Protein AF-A0A2C9M9U1-F1 (afdb_monomer)

Radius of gyration: 34.99 Å; Cα contacts (8 Å, |Δi|>4): 373; chains: 1; bounding box: 84×41×103 Å

Structure (mmCIF, N/CA/C/O backbone):
data_AF-A0A2C9M9U1-F1
#
_entry.id   AF-A0A2C9M9U1-F1
#
loop_
_atom_site.group_PDB
_atom_site.id
_atom_site.type_symbol
_atom_site.label_atom_id
_atom_site.label_alt_id
_atom_site.label_comp_id
_atom_site.label_asym_id
_atom_site.label_entity_id
_atom_site.label_seq_id
_atom_site.pdbx_PDB_ins_code
_atom_site.Cartn_x
_atom_site.Cartn_y
_atom_site.Cartn_z
_atom_site.occupancy
_atom_site.B_iso_or_equiv
_atom_site.auth_seq_id
_atom_site.auth_comp_id
_atom_site.auth_asym_id
_atom_site.auth_atom_id
_atom_site.pdbx_PDB_model_num
ATOM 1 N N . MET A 1 1 ? 59.650 -4.354 -47.288 1.00 40.78 1 MET A N 1
ATOM 2 C CA . MET A 1 1 ? 58.333 -3.686 -47.266 1.00 40.78 1 MET A CA 1
ATOM 3 C C . MET A 1 1 ? 57.857 -3.721 -45.822 1.00 40.78 1 MET A C 1
ATOM 5 O O . MET A 1 1 ? 57.353 -4.745 -45.387 1.00 40.78 1 MET A O 1
ATOM 9 N N . SER A 1 2 ? 58.171 -2.685 -45.039 1.00 45.72 2 SER A N 1
ATOM 10 C CA . SER A 1 2 ? 57.763 -2.624 -43.629 1.00 45.72 2 SER A CA 1
ATOM 11 C C . SER A 1 2 ? 56.341 -2.095 -43.555 1.00 45.72 2 SER A C 1
ATOM 13 O O . SER A 1 2 ? 56.087 -0.964 -43.961 1.00 45.72 2 SER A O 1
ATOM 15 N N . ILE A 1 3 ? 55.419 -2.920 -43.066 1.00 45.78 3 ILE A N 1
ATOM 16 C CA . ILE A 1 3 ? 54.071 -2.482 -42.712 1.00 45.78 3 ILE A CA 1
ATOM 17 C C . ILE A 1 3 ? 54.183 -1.864 -41.320 1.00 45.78 3 ILE A C 1
ATOM 19 O O . ILE A 1 3 ? 54.267 -2.572 -40.318 1.00 45.78 3 ILE A O 1
ATOM 23 N N . THR A 1 4 ? 54.264 -0.538 -41.257 1.00 51.94 4 THR A N 1
ATOM 24 C CA . THR A 1 4 ? 54.256 0.191 -39.988 1.00 51.94 4 THR A CA 1
ATOM 25 C C . THR A 1 4 ? 52.824 0.220 -39.461 1.00 51.94 4 THR A C 1
ATOM 27 O O . THR A 1 4 ? 51.937 0.779 -40.104 1.00 51.94 4 THR A O 1
ATOM 30 N N . LYS A 1 5 ? 52.583 -0.397 -38.301 1.00 51.84 5 LYS A N 1
ATOM 31 C CA . LYS A 1 5 ? 51.297 -0.322 -37.600 1.00 51.84 5 LYS A CA 1
ATOM 32 C C . LYS A 1 5 ? 51.116 1.108 -37.085 1.00 51.84 5 LYS A C 1
ATOM 34 O O . LYS A 1 5 ? 51.930 1.576 -36.295 1.00 51.84 5 LYS A O 1
ATOM 39 N N . MET A 1 6 ? 50.083 1.802 -37.552 1.00 56.97 6 MET A N 1
ATOM 40 C CA . MET A 1 6 ? 49.688 3.101 -37.009 1.00 56.97 6 MET A CA 1
ATOM 41 C C . MET A 1 6 ? 48.543 2.888 -36.023 1.00 56.97 6 MET A C 1
ATOM 43 O O . MET A 1 6 ? 47.514 2.320 -36.383 1.00 56.97 6 MET A O 1
ATOM 47 N N . GLU A 1 7 ? 48.739 3.322 -34.782 1.00 66.75 7 GLU A N 1
ATOM 48 C CA . GLU A 1 7 ? 47.705 3.356 -33.749 1.00 66.75 7 GLU A CA 1
ATOM 49 C C . GLU A 1 7 ? 47.302 4.812 -33.517 1.00 66.75 7 GLU A C 1
ATOM 51 O O . GLU A 1 7 ? 48.152 5.702 -33.425 1.00 66.75 7 GLU A O 1
ATOM 56 N N . HIS A 1 8 ? 45.998 5.067 -33.468 1.00 64.88 8 HIS A N 1
ATOM 57 C CA . HIS A 1 8 ? 45.464 6.404 -33.267 1.00 64.88 8 HIS A CA 1
ATOM 58 C C . HIS A 1 8 ? 44.333 6.374 -32.246 1.00 64.88 8 HIS A C 1
ATOM 60 O O . HIS A 1 8 ? 43.537 5.438 -32.217 1.00 64.88 8 HIS A O 1
ATOM 66 N N . SER A 1 9 ? 44.279 7.408 -31.414 1.00 71.75 9 SER A N 1
ATOM 67 C CA . SER A 1 9 ? 43.276 7.596 -30.369 1.00 71.75 9 SER A CA 1
ATOM 68 C C . SER A 1 9 ? 42.579 8.937 -30.565 1.00 71.75 9 SER A C 1
ATOM 70 O O . SER A 1 9 ? 43.209 9.912 -30.976 1.00 71.75 9 SER A O 1
ATOM 72 N N . GLY A 1 10 ? 41.294 9.008 -30.238 1.00 72.25 10 GLY A N 1
ATOM 73 C CA . GLY A 1 10 ? 40.513 10.240 -30.276 1.00 72.25 10 GLY A CA 1
ATOM 74 C C . GLY A 1 10 ? 39.183 10.064 -29.555 1.00 72.25 10 GLY A C 1
ATOM 75 O O . GLY A 1 10 ? 38.811 8.940 -29.220 1.00 72.25 10 GLY A O 1
ATOM 76 N N . ASN A 1 11 ? 38.484 11.175 -29.336 1.00 77.06 11 ASN A N 1
ATOM 77 C CA . ASN A 1 11 ? 37.184 11.182 -28.671 1.00 77.06 11 ASN A CA 1
ATOM 78 C C . ASN A 1 11 ? 36.070 11.393 -29.697 1.00 77.06 11 ASN A C 1
ATOM 80 O O . ASN A 1 11 ? 36.256 12.083 -30.707 1.00 77.06 11 ASN A O 1
ATOM 84 N N . VAL A 1 12 ? 34.923 10.784 -29.413 1.00 79.94 12 VAL A N 1
ATOM 85 C CA . VAL A 1 12 ? 33.706 10.886 -30.213 1.00 79.94 12 VAL A CA 1
ATOM 86 C C . VAL A 1 12 ? 32.560 11.179 -29.266 1.00 79.94 12 VAL A C 1
ATOM 88 O O . VAL A 1 12 ? 32.321 10.397 -28.347 1.00 79.94 12 VAL A O 1
ATOM 91 N N . ASP A 1 13 ? 31.854 12.268 -29.524 1.00 83.44 13 ASP A N 1
ATOM 92 C CA . ASP A 1 13 ? 30.600 12.586 -28.861 1.00 83.44 13 ASP A CA 1
ATOM 93 C C . ASP A 1 13 ? 29.455 12.151 -29.777 1.00 83.44 13 ASP A C 1
ATOM 95 O O . ASP A 1 13 ? 29.409 12.525 -30.951 1.00 83.44 13 ASP A O 1
ATOM 99 N N . ILE A 1 14 ? 28.554 11.318 -29.257 1.00 84.75 14 ILE A N 1
ATOM 100 C CA . ILE A 1 14 ? 27.410 10.785 -30.002 1.00 84.75 14 ILE A CA 1
ATOM 101 C C . ILE A 1 14 ? 26.142 11.349 -29.369 1.00 84.75 14 ILE A C 1
ATOM 103 O O . ILE A 1 14 ? 25.872 11.091 -28.197 1.00 84.75 14 ILE A O 1
ATOM 107 N N . SER A 1 15 ? 25.370 12.106 -30.143 1.00 86.75 15 SER A N 1
ATOM 108 C CA . SER A 1 15 ? 24.067 12.631 -29.742 1.00 86.75 15 SER A CA 1
ATOM 109 C C . SER A 1 15 ? 22.968 11.832 -30.431 1.00 86.75 15 SER A C 1
ATOM 111 O O . SER A 1 15 ? 22.997 11.662 -31.647 1.00 86.75 15 SER A O 1
ATOM 113 N N . LEU A 1 16 ? 22.013 11.316 -29.664 1.00 87.12 16 LEU A N 1
ATOM 114 C CA . LEU A 1 16 ? 20.863 10.572 -30.179 1.00 87.12 16 LEU A CA 1
ATOM 115 C C . LEU A 1 16 ? 19.637 11.473 -30.076 1.00 87.12 16 LEU A C 1
ATOM 117 O O . LEU A 1 16 ? 19.373 12.022 -29.006 1.00 87.12 16 LEU A O 1
ATOM 121 N N . GLN A 1 17 ? 18.912 11.635 -31.177 1.00 88.38 17 GLN A N 1
ATOM 122 C CA . GLN A 1 17 ? 17.768 12.539 -31.267 1.00 88.38 17 GLN A CA 1
ATOM 123 C C . GLN A 1 17 ? 16.487 11.747 -31.539 1.00 88.38 17 GLN A C 1
ATOM 125 O O . GLN A 1 17 ? 16.521 10.696 -32.186 1.00 88.38 17 GLN A O 1
ATOM 130 N N . ASP A 1 18 ? 15.365 12.263 -31.031 1.00 90.94 18 ASP A N 1
ATOM 131 C CA . ASP A 1 18 ? 14.032 11.664 -31.159 1.00 90.94 18 ASP A CA 1
ATOM 132 C C . ASP A 1 18 ? 14.009 10.177 -30.772 1.00 90.94 18 ASP A C 1
ATOM 134 O O . ASP A 1 18 ? 13.718 9.295 -31.586 1.00 90.94 18 ASP A O 1
ATOM 138 N N . VAL A 1 19 ? 14.384 9.908 -29.520 1.00 92.31 19 VAL A N 1
ATOM 139 C CA . VAL A 1 19 ? 14.335 8.569 -28.930 1.00 92.31 19 VAL A CA 1
ATOM 140 C C . VAL A 1 19 ? 12.919 8.305 -28.427 1.00 92.31 19 VAL A C 1
ATOM 142 O O . VAL A 1 19 ? 12.508 8.853 -27.407 1.00 92.31 19 VAL A O 1
ATOM 145 N N . ASP A 1 20 ? 12.199 7.442 -29.133 1.00 95.06 20 ASP A N 1
ATOM 146 C CA . ASP A 1 20 ? 10.863 6.980 -28.767 1.00 95.06 20 ASP A CA 1
ATOM 147 C C . ASP A 1 20 ? 10.958 5.577 -28.145 1.00 95.06 20 ASP A C 1
ATOM 149 O O . ASP A 1 20 ? 11.693 4.716 -28.640 1.00 95.06 20 ASP A O 1
ATOM 153 N N . VAL A 1 21 ? 10.220 5.334 -27.059 1.00 95.19 21 VAL A N 1
ATOM 154 C CA . VAL A 1 21 ? 10.113 4.010 -26.431 1.00 95.19 21 VAL A CA 1
ATOM 155 C C . VAL A 1 21 ? 8.647 3.675 -26.195 1.00 95.19 21 VAL A C 1
ATOM 157 O O . VAL A 1 21 ? 7.991 4.284 -25.354 1.00 95.19 21 VAL A O 1
ATOM 160 N N . ASP A 1 22 ? 8.171 2.655 -26.898 1.00 96.81 22 ASP A N 1
ATOM 161 C CA . ASP A 1 22 ? 6.865 2.047 -26.694 1.00 96.81 22 ASP A CA 1
ATOM 162 C C . ASP A 1 22 ? 7.011 0.823 -25.791 1.00 96.81 22 ASP A C 1
ATOM 164 O O . ASP A 1 22 ? 7.796 -0.092 -26.058 1.00 96.81 22 ASP A O 1
ATOM 168 N N . LEU A 1 23 ? 6.236 0.795 -24.712 1.00 96.75 23 LEU A N 1
ATOM 169 C CA . LEU A 1 23 ? 6.317 -0.239 -23.693 1.00 96.75 23 LEU A CA 1
ATOM 170 C C . LEU A 1 23 ? 4.919 -0.742 -23.347 1.00 96.75 23 LEU A C 1
ATOM 172 O O . LEU A 1 23 ? 4.009 0.035 -23.061 1.00 96.75 23 LEU A O 1
ATOM 176 N N . LYS A 1 24 ? 4.769 -2.063 -23.304 1.00 96.62 24 LYS A N 1
ATOM 177 C CA . LYS A 1 24 ? 3.564 -2.731 -22.825 1.00 96.62 24 LYS A CA 1
ATOM 178 C C . LYS A 1 24 ? 3.898 -3.523 -21.573 1.00 96.62 24 LYS A C 1
ATOM 180 O O . LYS A 1 24 ? 4.688 -4.465 -21.630 1.00 96.62 24 LYS A O 1
ATOM 185 N N . VAL A 1 25 ? 3.270 -3.167 -20.457 1.00 95.50 25 VAL A N 1
ATOM 186 C CA . VAL A 1 25 ? 3.490 -3.795 -19.147 1.00 95.50 25 VAL A CA 1
ATOM 187 C C . VAL A 1 25 ? 2.204 -4.463 -18.678 1.00 95.50 25 VAL A C 1
ATOM 189 O O . VAL A 1 25 ? 1.127 -3.878 -18.754 1.00 95.50 25 VAL A O 1
ATOM 192 N N . ALA A 1 26 ? 2.316 -5.694 -18.193 1.00 94.00 26 ALA A N 1
ATOM 193 C CA . ALA A 1 26 ? 1.279 -6.359 -17.421 1.00 94.00 26 ALA A CA 1
ATO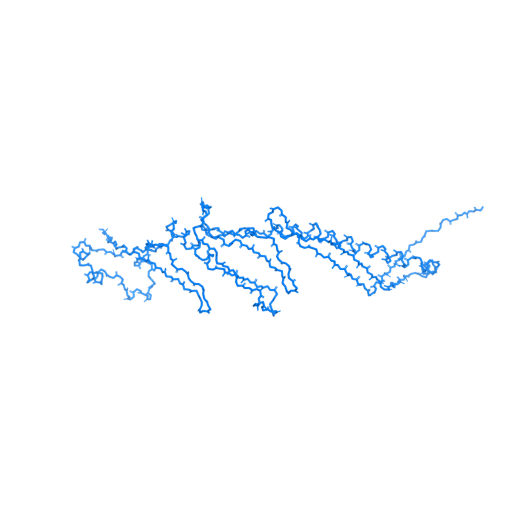M 194 C C . ALA A 1 26 ? 1.546 -6.181 -15.925 1.00 94.00 26 ALA A C 1
ATOM 196 O O . ALA A 1 26 ? 2.696 -6.200 -15.490 1.00 94.00 26 ALA A O 1
ATOM 197 N N . VAL A 1 27 ? 0.480 -6.077 -15.133 1.00 93.81 27 VAL A N 1
ATOM 198 C CA . VAL A 1 27 ? 0.554 -6.165 -13.671 1.00 93.81 27 VAL A CA 1
ATOM 199 C C . VAL A 1 27 ? 0.021 -7.534 -13.263 1.00 93.81 27 VAL A C 1
ATOM 201 O O . VAL A 1 27 ? -1.182 -7.791 -13.301 1.00 93.81 27 VAL A O 1
ATOM 204 N N . GLU A 1 28 ? 0.933 -8.445 -12.937 1.00 91.88 28 GLU A N 1
ATOM 205 C CA . GLU A 1 28 ? 0.616 -9.770 -12.401 1.00 91.88 28 GLU A CA 1
ATOM 206 C C . GLU A 1 28 ? 0.565 -9.721 -10.861 1.00 91.88 28 GLU A C 1
ATOM 208 O O . GLU A 1 28 ? 0.843 -8.693 -10.242 1.00 91.88 28 GLU A O 1
ATOM 213 N N . ALA A 1 29 ? 0.197 -10.838 -10.233 1.00 91.56 29 ALA A N 1
ATOM 214 C CA . ALA A 1 29 ? 0.248 -11.005 -8.784 1.00 91.56 29 ALA A CA 1
ATOM 215 C C . ALA A 1 29 ? 1.317 -12.043 -8.418 1.00 91.56 29 ALA A C 1
ATOM 217 O O . ALA A 1 29 ? 1.413 -13.082 -9.076 1.00 91.56 29 ALA A O 1
ATOM 218 N N . ASP A 1 30 ? 2.117 -11.776 -7.387 1.00 89.31 30 ASP A N 1
ATOM 219 C CA . ASP A 1 30 ? 3.042 -12.770 -6.833 1.00 89.31 30 ASP A CA 1
ATOM 220 C C . ASP A 1 30 ? 2.349 -13.735 -5.846 1.00 89.31 30 ASP A C 1
ATOM 222 O O . ASP A 1 30 ? 1.121 -13.749 -5.716 1.00 89.31 30 ASP A O 1
ATOM 226 N N . SER A 1 31 ? 3.130 -14.577 -5.157 1.00 88.56 31 SER A N 1
ATOM 227 C CA . SER A 1 31 ? 2.610 -15.538 -4.172 1.00 88.56 31 SER A CA 1
ATOM 228 C C . SER A 1 31 ? 1.888 -14.879 -2.995 1.00 88.56 31 SER A C 1
ATOM 230 O O . SER A 1 31 ? 0.961 -15.474 -2.451 1.00 88.56 31 SER A O 1
ATOM 232 N N . ASP A 1 32 ? 2.272 -13.651 -2.644 1.00 88.06 32 ASP A N 1
ATOM 233 C CA . ASP A 1 32 ? 1.675 -12.859 -1.566 1.00 88.06 32 ASP A CA 1
ATOM 234 C C . ASP A 1 32 ? 0.580 -11.918 -2.099 1.00 88.06 32 ASP A C 1
ATOM 236 O O . ASP A 1 32 ? 0.096 -11.042 -1.380 1.00 88.06 32 ASP A O 1
ATOM 240 N N . ARG A 1 33 ? 0.170 -12.101 -3.365 1.00 90.06 33 ARG A N 1
ATOM 241 C CA . ARG A 1 33 ? -0.778 -11.257 -4.109 1.00 90.06 33 ARG A CA 1
ATOM 242 C C . ARG A 1 33 ? -0.312 -9.809 -4.301 1.00 90.06 33 ARG A C 1
ATOM 244 O O . ARG A 1 33 ? -1.123 -8.946 -4.633 1.00 90.06 33 ARG A O 1
ATOM 251 N N . ARG A 1 34 ? 0.982 -9.525 -4.141 1.00 90.88 34 ARG A N 1
ATOM 252 C CA . ARG A 1 34 ? 1.551 -8.199 -4.416 1.00 90.88 34 ARG A CA 1
ATOM 253 C C . ARG A 1 34 ? 1.608 -7.951 -5.915 1.00 90.88 34 ARG A C 1
ATOM 255 O O . ARG A 1 34 ? 1.728 -8.890 -6.703 1.00 90.88 34 ARG A O 1
ATOM 262 N N . ALA A 1 35 ? 1.576 -6.677 -6.296 1.00 92.56 35 ALA A N 1
ATOM 263 C CA . ALA A 1 35 ? 1.765 -6.267 -7.679 1.00 92.56 35 ALA A CA 1
ATOM 264 C C . ALA A 1 35 ? 3.137 -6.724 -8.191 1.00 92.56 35 ALA A C 1
ATOM 266 O O . ALA A 1 35 ? 4.171 -6.429 -7.593 1.00 92.56 35 ALA A O 1
ATOM 267 N N . LYS A 1 36 ? 3.145 -7.418 -9.325 1.00 94.88 36 LYS A N 1
ATOM 268 C CA . LYS A 1 36 ? 4.355 -7.821 -10.031 1.00 94.88 36 LYS A CA 1
ATOM 269 C C . LYS A 1 36 ? 4.286 -7.319 -11.473 1.00 94.88 36 LYS A C 1
ATOM 271 O O . LYS A 1 36 ? 3.696 -7.987 -12.324 1.00 94.88 36 LYS A O 1
ATOM 276 N N . PRO A 1 37 ? 4.860 -6.140 -11.750 1.00 95.06 37 PRO A N 1
ATOM 277 C CA . PRO A 1 37 ? 5.020 -5.638 -13.105 1.00 95.06 37 PRO A CA 1
ATOM 278 C C . PRO A 1 37 ? 5.832 -6.613 -13.955 1.00 95.06 37 PRO A C 1
ATOM 280 O O . PRO A 1 37 ? 6.740 -7.286 -13.461 1.00 95.06 37 PRO A O 1
ATOM 283 N N . LYS A 1 38 ? 5.479 -6.704 -15.233 1.00 96.06 38 LYS A N 1
ATOM 284 C CA . LYS A 1 38 ? 6.158 -7.555 -16.202 1.00 96.06 38 LYS A CA 1
ATOM 285 C C . LYS A 1 38 ? 6.039 -6.976 -17.595 1.00 96.06 38 LYS A C 1
ATOM 287 O O . LYS A 1 38 ? 4.945 -6.664 -18.064 1.00 96.06 38 LYS A O 1
ATOM 292 N N . THR A 1 39 ? 7.161 -6.889 -18.279 1.00 97.62 39 THR A N 1
ATOM 293 C CA . THR A 1 39 ? 7.245 -6.401 -19.645 1.00 97.62 39 THR A CA 1
ATOM 294 C C . THR A 1 39 ? 6.674 -7.449 -20.596 1.00 97.62 39 THR A C 1
ATOM 296 O O . THR A 1 39 ? 7.122 -8.593 -20.638 1.00 97.62 39 THR A O 1
ATOM 299 N N . LEU A 1 40 ? 5.656 -7.065 -21.364 1.00 97.06 40 LEU A N 1
ATOM 300 C CA . LEU A 1 40 ? 5.108 -7.873 -22.454 1.00 97.06 40 LEU A CA 1
ATOM 301 C C . LEU A 1 40 ? 5.785 -7.538 -23.781 1.00 97.06 40 LEU A C 1
ATOM 303 O O . LEU A 1 40 ? 6.042 -8.425 -24.590 1.00 97.06 40 LEU A O 1
ATOM 307 N N . GLU A 1 41 ? 6.046 -6.253 -24.002 1.00 97.50 41 GLU A N 1
ATOM 308 C CA . GLU A 1 41 ? 6.647 -5.741 -25.225 1.00 97.50 41 GLU A CA 1
ATOM 309 C C . GLU A 1 41 ? 7.440 -4.476 -24.904 1.00 97.50 41 GLU A C 1
ATOM 311 O O . GLU A 1 41 ? 6.974 -3.634 -24.137 1.00 97.50 41 GLU A O 1
ATOM 316 N N . CYS A 1 42 ? 8.624 -4.346 -25.495 1.00 97.56 42 CYS A N 1
ATOM 317 C CA . CYS A 1 42 ? 9.387 -3.107 -25.513 1.00 97.56 42 CYS A CA 1
ATOM 318 C C . CYS A 1 42 ? 9.910 -2.883 -26.924 1.00 97.56 42 CYS A C 1
ATOM 320 O O . CYS A 1 42 ? 10.542 -3.769 -27.505 1.00 97.56 42 CYS A O 1
ATOM 322 N N . LYS A 1 43 ? 9.675 -1.686 -27.448 1.00 97.19 43 LYS A N 1
ATOM 323 C CA . LYS A 1 43 ? 10.190 -1.241 -28.731 1.00 97.19 43 LYS A CA 1
ATOM 324 C C . LYS A 1 43 ? 10.778 0.150 -28.561 1.00 97.19 43 LYS A C 1
ATOM 326 O O . LYS A 1 43 ? 10.065 1.091 -28.244 1.00 97.19 43 LYS A O 1
ATOM 331 N N . ALA A 1 44 ? 12.077 0.270 -28.788 1.00 96.25 44 ALA A N 1
ATOM 332 C CA . ALA A 1 44 ? 12.754 1.555 -28.861 1.00 96.25 44 ALA A CA 1
ATOM 333 C C . ALA A 1 44 ? 13.013 1.903 -30.329 1.00 96.25 44 ALA A C 1
ATOM 335 O O . ALA A 1 44 ? 13.311 1.017 -31.131 1.00 96.25 44 ALA A O 1
ATOM 336 N N . SER A 1 45 ? 12.910 3.181 -30.675 1.00 94.56 45 SER A N 1
ATOM 337 C CA . SER A 1 45 ? 13.312 3.690 -31.981 1.00 94.56 45 SER A CA 1
ATOM 338 C C . SER A 1 45 ? 14.023 5.026 -31.849 1.00 94.56 45 SER A C 1
ATOM 340 O O . SER A 1 45 ? 13.556 5.907 -31.133 1.00 94.56 45 SER A O 1
ATOM 342 N N . ILE A 1 46 ? 15.129 5.187 -32.564 1.00 91.81 46 ILE A N 1
ATOM 343 C CA . ILE A 1 46 ? 15.920 6.416 -32.612 1.00 91.81 46 ILE A CA 1
ATOM 344 C C . ILE A 1 46 ? 15.872 6.939 -34.046 1.00 91.81 46 ILE A C 1
ATOM 346 O O . ILE A 1 46 ? 16.300 6.265 -34.989 1.00 91.81 46 ILE A O 1
ATOM 350 N N . LYS A 1 47 ? 15.340 8.142 -34.261 1.00 89.00 47 LYS A N 1
ATOM 351 C CA . LYS A 1 47 ? 15.211 8.646 -35.639 1.00 89.00 47 LYS A CA 1
ATOM 352 C C . LYS A 1 47 ? 16.545 9.110 -36.197 1.00 89.00 47 LYS A C 1
ATOM 354 O O . LYS A 1 47 ? 16.832 8.801 -37.354 1.00 89.00 47 LYS A O 1
ATOM 359 N N . ASP A 1 48 ? 17.357 9.775 -35.377 1.00 84.12 48 ASP A N 1
ATOM 360 C CA . ASP A 1 48 ? 18.623 10.350 -35.824 1.00 84.12 48 ASP A CA 1
ATOM 361 C C . ASP A 1 48 ? 19.760 10.220 -34.797 1.00 84.12 48 ASP A C 1
ATOM 363 O O . ASP A 1 48 ? 19.547 10.085 -33.589 1.00 84.12 48 ASP A O 1
ATOM 367 N N . SER A 1 49 ? 20.993 10.240 -35.301 1.00 83.56 49 SER A N 1
ATOM 368 C CA . SER A 1 49 ? 22.217 10.147 -34.508 1.00 83.56 49 SER A CA 1
ATOM 369 C C . SER A 1 49 ? 23.312 11.034 -35.096 1.00 83.56 49 SER A C 1
ATOM 371 O O . SER A 1 49 ? 23.753 10.823 -36.229 1.00 83.56 49 SER A O 1
ATOM 373 N N . GLU A 1 50 ? 23.803 11.977 -34.304 1.00 82.75 50 GLU A N 1
ATOM 374 C CA . GLU A 1 50 ? 24.848 12.919 -34.683 1.00 82.75 50 GLU A CA 1
ATOM 375 C C . GLU A 1 50 ? 26.181 12.530 -34.036 1.00 82.75 50 GLU A C 1
ATOM 377 O O . GLU A 1 50 ? 26.259 12.296 -32.830 1.00 82.75 50 GLU A O 1
ATOM 382 N N . PHE A 1 51 ? 27.242 12.463 -34.841 1.00 80.38 51 PHE A N 1
ATOM 383 C CA . PHE A 1 51 ? 28.580 12.078 -34.393 1.00 80.38 51 PHE A CA 1
ATOM 384 C C . PHE A 1 51 ? 29.544 13.255 -34.532 1.00 80.38 51 PHE A C 1
ATOM 386 O O . PHE A 1 51 ? 29.883 13.667 -35.644 1.00 80.38 51 PHE A O 1
ATOM 393 N N . ASN A 1 52 ? 30.039 13.744 -33.399 1.00 80.19 52 ASN A N 1
ATOM 394 C CA . ASN A 1 52 ? 30.984 14.845 -33.309 1.00 80.19 52 ASN A CA 1
ATOM 395 C C . ASN A 1 52 ? 32.375 14.313 -32.942 1.00 80.19 52 ASN A C 1
ATOM 397 O O . ASN A 1 52 ? 32.588 13.725 -31.884 1.00 80.19 52 ASN A O 1
ATOM 401 N N . PHE A 1 53 ? 33.336 14.494 -33.848 1.00 79.75 53 PHE A N 1
ATOM 402 C CA . PHE A 1 53 ? 34.694 13.964 -33.713 1.00 79.75 53 PHE A CA 1
ATOM 403 C C . PHE A 1 53 ? 35.678 15.083 -33.389 1.00 79.75 53 PHE A C 1
ATOM 405 O O . PHE A 1 53 ? 35.756 16.071 -34.117 1.00 79.75 53 PHE A O 1
ATOM 412 N N . SER A 1 54 ? 36.508 14.893 -32.362 1.00 78.00 54 SER A N 1
ATOM 413 C CA . SER A 1 54 ? 37.508 15.897 -31.968 1.00 78.00 54 SER A CA 1
ATOM 414 C C . SER A 1 54 ? 38.747 15.946 -32.875 1.00 78.00 54 SER A C 1
ATOM 416 O O . SER A 1 54 ? 39.550 16.871 -32.774 1.00 78.00 54 SER A O 1
ATOM 418 N N . SER A 1 55 ? 38.919 14.970 -33.777 1.00 75.19 55 SER A N 1
ATOM 419 C CA . SER A 1 55 ? 40.070 14.869 -34.682 1.00 75.19 55 SER A CA 1
ATOM 420 C C . SER A 1 55 ? 39.649 14.641 -36.132 1.00 75.19 55 SER A C 1
ATOM 422 O O . SER A 1 55 ? 38.864 13.740 -36.438 1.00 75.19 55 SER A O 1
ATOM 424 N N . ILE A 1 56 ? 40.273 15.398 -37.042 1.00 73.94 56 ILE A N 1
ATOM 425 C CA . ILE A 1 56 ? 40.133 15.259 -38.501 1.00 73.94 56 ILE A CA 1
ATOM 426 C C . ILE A 1 56 ? 40.489 13.832 -38.944 1.00 73.94 56 ILE A C 1
ATOM 428 O O . ILE A 1 56 ? 39.863 13.290 -39.855 1.00 73.94 56 ILE A O 1
ATOM 432 N N . VAL A 1 57 ? 41.459 13.198 -38.266 1.00 70.62 57 VAL A N 1
ATOM 433 C CA . VAL A 1 57 ? 41.910 11.836 -38.584 1.00 70.62 57 VAL A CA 1
ATOM 434 C C . VAL A 1 57 ? 40.830 10.793 -38.251 1.00 70.62 57 VAL A C 1
ATOM 436 O O . VAL A 1 57 ? 40.675 9.789 -38.935 1.00 70.62 57 VAL A O 1
ATOM 439 N N . VAL A 1 58 ? 40.019 11.031 -37.223 1.00 68.69 58 VAL A N 1
ATOM 440 C CA . VAL A 1 58 ? 38.906 10.130 -36.881 1.00 68.69 58 VAL A CA 1
ATOM 441 C C . VAL A 1 58 ? 37.689 10.418 -37.770 1.00 68.69 58 VAL A C 1
ATOM 443 O O . VAL A 1 58 ? 36.986 9.493 -38.177 1.00 68.69 58 VAL A O 1
ATOM 446 N N . HIS A 1 59 ? 37.495 11.678 -38.170 1.00 68.88 59 HIS A N 1
ATOM 447 C CA . HIS A 1 59 ? 36.413 12.087 -39.065 1.00 68.88 59 HIS A CA 1
ATOM 448 C C . HIS A 1 59 ? 36.499 11.442 -40.465 1.00 68.88 59 HIS A C 1
ATOM 450 O O . HIS A 1 59 ? 35.483 10.968 -40.976 1.00 68.88 59 HIS A O 1
ATOM 456 N N . TRP A 1 60 ? 37.685 11.346 -41.090 1.00 69.44 60 TRP A N 1
ATOM 457 C CA . TRP A 1 60 ? 37.805 10.679 -42.407 1.00 69.44 60 TRP A CA 1
ATOM 458 C C . TRP A 1 60 ? 37.579 9.162 -42.327 1.00 69.44 60 TRP A C 1
ATOM 460 O O . TRP A 1 60 ? 36.989 8.571 -43.237 1.00 69.44 60 TRP A O 1
ATOM 470 N N . MET A 1 61 ? 37.995 8.528 -41.226 1.00 69.50 61 MET A N 1
ATOM 471 C CA . MET A 1 61 ? 37.744 7.107 -40.988 1.00 69.50 61 MET A CA 1
ATOM 472 C C . MET A 1 61 ? 36.238 6.846 -40.844 1.00 69.50 61 MET A C 1
ATOM 474 O O . MET A 1 61 ? 35.708 5.917 -41.454 1.00 69.50 61 MET A O 1
ATOM 478 N N . TYR A 1 62 ? 35.527 7.724 -40.129 1.00 66.12 62 TYR A N 1
ATOM 479 C CA . TYR A 1 62 ? 34.069 7.680 -40.029 1.00 66.12 62 TYR A CA 1
ATOM 480 C C . TYR A 1 62 ? 33.367 7.952 -41.364 1.00 66.12 62 TYR A C 1
ATOM 482 O O . TYR A 1 62 ? 32.458 7.209 -41.715 1.00 66.12 62 TYR A O 1
ATOM 490 N N . SER A 1 63 ? 33.807 8.944 -42.148 1.00 66.62 63 SER A N 1
ATOM 491 C CA . SER A 1 63 ? 33.260 9.224 -43.489 1.00 66.62 63 SER A CA 1
ATOM 492 C C . SER A 1 63 ? 33.243 7.967 -44.377 1.00 66.62 63 SER A C 1
ATOM 494 O O . SER A 1 63 ? 32.278 7.712 -45.102 1.00 66.62 63 SER A O 1
ATOM 496 N N . THR A 1 64 ? 34.246 7.100 -44.207 1.00 67.69 64 THR A N 1
ATOM 497 C CA . THR A 1 64 ? 34.373 5.813 -44.909 1.00 67.69 64 THR A CA 1
ATOM 498 C C . THR A 1 64 ? 33.382 4.743 -44.411 1.00 67.69 64 THR A C 1
ATOM 500 O O . THR A 1 64 ? 32.962 3.884 -45.183 1.00 67.69 64 THR A O 1
ATOM 503 N N . MET A 1 65 ? 32.950 4.800 -43.146 1.00 63.03 65 MET A N 1
ATOM 504 C CA . MET A 1 65 ? 31.975 3.877 -42.528 1.00 63.03 65 MET A CA 1
ATOM 505 C C . MET A 1 65 ? 30.588 4.512 -42.307 1.00 63.03 65 MET A C 1
ATOM 507 O O . MET A 1 65 ? 29.731 3.919 -41.644 1.00 63.03 65 MET A O 1
ATOM 511 N N . SER A 1 66 ? 30.362 5.696 -42.881 1.00 65.25 66 SER A N 1
ATOM 512 C CA . SER A 1 66 ? 29.301 6.658 -42.540 1.00 65.25 66 SER A CA 1
ATOM 513 C C . SER A 1 66 ? 27.869 6.132 -42.625 1.00 65.25 66 SER A C 1
ATOM 515 O O . SER A 1 66 ? 26.980 6.692 -41.999 1.00 65.25 66 SER A O 1
ATOM 517 N N . LYS A 1 67 ? 27.620 5.041 -43.354 1.00 65.06 67 LYS A N 1
ATOM 518 C CA . LYS A 1 67 ? 26.286 4.418 -43.447 1.00 65.06 67 LYS A CA 1
ATOM 519 C C . LYS A 1 67 ? 26.084 3.219 -42.522 1.00 65.06 67 LYS A C 1
ATOM 521 O O . LYS A 1 67 ? 24.950 2.833 -42.263 1.00 65.06 67 LYS A O 1
ATOM 526 N N . VAL A 1 68 ? 27.165 2.591 -42.066 1.00 73.38 68 VAL A N 1
ATOM 527 C CA . VAL A 1 68 ? 27.109 1.322 -41.321 1.00 73.38 68 VAL A CA 1
ATOM 528 C C . VAL A 1 68 ? 27.226 1.569 -39.824 1.00 73.38 68 VAL A C 1
ATOM 530 O O . VAL A 1 68 ? 26.496 0.954 -39.051 1.00 73.38 68 VAL A O 1
ATOM 533 N N . LEU A 1 69 ? 28.123 2.470 -39.414 1.00 75.88 69 LEU A N 1
ATOM 534 C CA . LEU A 1 69 ? 28.357 2.745 -37.999 1.00 75.88 69 LEU A CA 1
ATOM 535 C C . LEU A 1 69 ? 27.136 3.391 -37.317 1.00 75.88 69 LEU A C 1
ATOM 537 O O . LEU A 1 69 ? 26.737 2.864 -36.281 1.00 75.88 69 LEU A O 1
ATOM 541 N N . PRO A 1 70 ? 26.479 4.426 -37.885 1.00 78.50 70 PRO A N 1
ATOM 542 C CA . PRO A 1 70 ? 25.326 5.063 -37.235 1.00 78.50 70 PRO A CA 1
ATOM 543 C C . PRO A 1 70 ? 24.150 4.110 -37.049 1.00 78.50 70 PRO A C 1
ATOM 545 O O . PRO A 1 70 ? 23.626 3.989 -35.948 1.00 78.50 70 PRO A O 1
ATOM 548 N N . ASN A 1 71 ? 23.808 3.347 -38.094 1.00 82.25 71 ASN A N 1
ATOM 549 C CA . ASN A 1 71 ? 22.730 2.359 -38.031 1.00 82.25 71 ASN A CA 1
ATOM 550 C C . ASN A 1 71 ? 23.008 1.274 -36.984 1.00 82.25 71 ASN A C 1
ATOM 552 O O . ASN A 1 71 ? 22.130 0.964 -36.190 1.00 82.25 71 ASN A O 1
ATOM 556 N N . LYS A 1 72 ? 24.239 0.746 -36.922 1.00 86.12 72 LYS A N 1
ATOM 557 C CA . LYS A 1 72 ? 24.611 -0.254 -35.909 1.00 86.12 72 LYS A CA 1
ATOM 558 C C . LYS A 1 72 ? 24.597 0.307 -34.491 1.00 86.12 72 LYS A C 1
ATOM 560 O O . LYS A 1 72 ? 24.174 -0.393 -33.579 1.00 86.12 72 LYS A O 1
ATOM 565 N N . VAL A 1 73 ? 25.088 1.533 -34.292 1.00 86.56 73 VAL A N 1
ATOM 566 C CA . VAL A 1 73 ? 25.064 2.198 -32.979 1.00 86.56 73 VAL A CA 1
ATOM 567 C C . VAL A 1 73 ? 23.623 2.422 -32.539 1.00 86.56 73 VAL A C 1
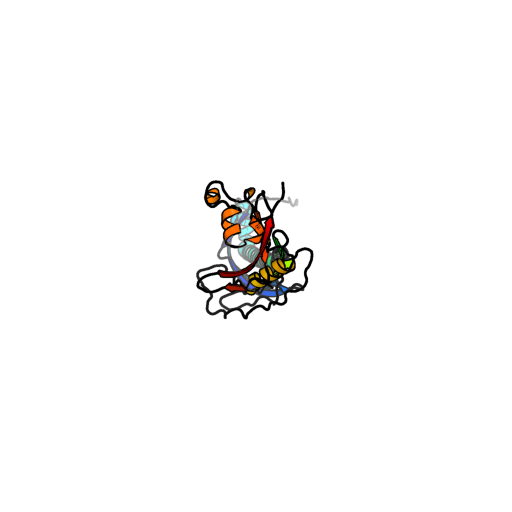ATOM 569 O O . VAL A 1 73 ? 23.302 2.149 -31.385 1.00 86.56 73 VAL A O 1
ATOM 572 N N . ARG A 1 74 ? 22.751 2.843 -33.458 1.00 89.44 74 ARG A N 1
ATOM 573 C CA . ARG A 1 74 ? 21.320 2.968 -33.208 1.00 89.44 74 ARG A CA 1
ATOM 574 C C . ARG A 1 74 ? 20.690 1.637 -32.807 1.00 89.44 74 ARG A C 1
ATOM 576 O O . ARG A 1 74 ? 20.175 1.558 -31.701 1.00 89.44 74 ARG A O 1
ATOM 583 N N . GLU A 1 75 ? 20.766 0.616 -33.660 1.00 90.38 75 GLU A N 1
ATOM 584 C CA . GLU A 1 75 ? 20.143 -0.698 -33.417 1.00 90.38 75 GLU A CA 1
ATOM 585 C C . GLU A 1 75 ? 20.613 -1.281 -32.078 1.00 90.38 75 GLU A C 1
ATOM 587 O O . GLU A 1 75 ? 19.815 -1.705 -31.245 1.00 90.38 75 GLU A O 1
ATOM 592 N N . TRP A 1 76 ? 21.922 -1.211 -31.818 1.00 92.00 76 TRP A N 1
ATOM 593 C CA . TRP A 1 76 ? 22.489 -1.649 -30.548 1.00 92.00 76 TRP A CA 1
ATOM 594 C C . TRP A 1 76 ? 21.956 -0.844 -29.356 1.00 92.00 76 TRP A C 1
ATOM 596 O O . TRP A 1 76 ? 21.701 -1.415 -28.295 1.00 92.00 76 TRP A O 1
ATOM 606 N N . THR A 1 77 ? 21.782 0.471 -29.508 1.00 93.00 77 THR A N 1
ATOM 607 C CA . THR A 1 77 ? 21.264 1.331 -28.435 1.00 93.00 77 THR A CA 1
ATOM 608 C C . THR A 1 77 ? 19.782 1.081 -28.181 1.00 93.00 77 THR A C 1
ATOM 610 O O . THR A 1 77 ? 19.389 0.988 -27.023 1.00 93.00 77 THR A O 1
ATOM 613 N N . GLU A 1 78 ? 18.971 0.908 -29.225 1.00 95.12 78 GLU A N 1
ATOM 614 C CA . GLU A 1 78 ? 17.553 0.539 -29.126 1.00 95.12 78 GLU A CA 1
ATOM 615 C C . GLU A 1 78 ? 17.386 -0.788 -28.369 1.00 95.12 78 GLU A C 1
ATOM 617 O O . GLU A 1 78 ? 16.657 -0.861 -27.374 1.00 95.12 78 GLU A O 1
ATOM 622 N N . GLU A 1 79 ? 18.143 -1.821 -28.757 1.00 95.50 79 GLU A N 1
ATOM 623 C CA . GLU A 1 79 ? 18.165 -3.108 -28.052 1.00 95.50 79 GLU A CA 1
ATOM 624 C C . GLU A 1 79 ? 18.624 -2.959 -26.597 1.00 95.50 79 GLU A C 1
ATOM 626 O O . GLU A 1 79 ? 18.079 -3.590 -25.682 1.00 95.50 79 GLU A O 1
ATOM 631 N N . ARG A 1 80 ? 19.651 -2.133 -26.359 1.00 95.88 80 ARG A N 1
ATOM 632 C CA . ARG A 1 80 ? 20.204 -1.926 -25.020 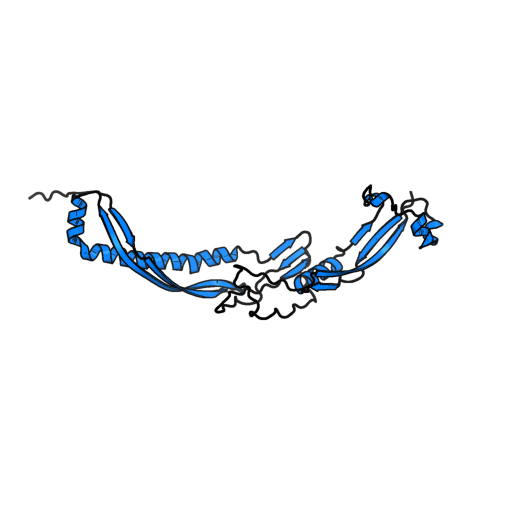1.00 95.88 80 ARG A CA 1
ATOM 633 C C . ARG A 1 80 ? 19.224 -1.190 -24.114 1.00 95.88 80 ARG A C 1
ATOM 635 O O . ARG A 1 80 ? 19.100 -1.596 -22.959 1.00 95.88 80 ARG A O 1
ATOM 642 N N . LEU A 1 81 ? 18.530 -0.172 -24.623 1.00 95.31 81 LEU A N 1
ATOM 643 C CA . LEU A 1 81 ? 17.477 0.558 -23.916 1.00 95.31 81 LEU A CA 1
ATOM 644 C C . LEU A 1 81 ? 16.377 -0.401 -23.478 1.00 95.31 81 LEU A C 1
ATOM 646 O O . LEU A 1 81 ? 16.108 -0.509 -22.282 1.00 95.31 81 LEU A O 1
ATOM 650 N N . CYS A 1 82 ? 15.824 -1.179 -24.412 1.00 97.88 82 CYS A N 1
ATOM 651 C CA . CYS A 1 82 ? 14.778 -2.135 -24.071 1.00 97.88 82 CYS A CA 1
ATOM 652 C C . CYS A 1 82 ? 15.244 -3.198 -23.082 1.00 97.88 82 CYS A C 1
ATOM 654 O O . CYS A 1 82 ? 14.501 -3.537 -22.162 1.00 97.88 82 CYS A O 1
ATOM 656 N N . ARG A 1 83 ? 16.486 -3.683 -23.195 1.00 97.69 83 ARG A N 1
ATOM 657 C CA . ARG A 1 83 ? 17.045 -4.625 -22.218 1.00 97.69 83 ARG A CA 1
ATOM 658 C C . ARG A 1 83 ? 17.114 -4.024 -20.815 1.00 97.69 83 ARG A C 1
ATOM 660 O O . ARG A 1 83 ? 16.784 -4.712 -19.858 1.00 97.69 83 ARG A O 1
ATOM 667 N N . VAL A 1 84 ? 17.565 -2.776 -20.685 1.00 97.62 84 VAL A N 1
ATOM 668 C CA . VAL A 1 84 ? 17.683 -2.100 -19.381 1.00 97.62 84 VAL A CA 1
ATOM 669 C C . VAL A 1 84 ? 16.307 -1.818 -18.780 1.00 97.62 84 VAL A C 1
ATOM 671 O O . VAL A 1 84 ? 16.111 -2.064 -17.594 1.00 97.62 84 VAL A O 1
ATOM 674 N N . ILE A 1 85 ? 15.357 -1.346 -19.589 1.00 97.38 85 ILE A N 1
ATOM 675 C CA . ILE A 1 85 ? 13.983 -1.070 -19.149 1.00 97.38 85 ILE A CA 1
ATOM 676 C C . ILE A 1 85 ? 13.296 -2.364 -18.706 1.00 97.38 85 ILE A C 1
ATOM 678 O O . ILE A 1 85 ? 12.757 -2.420 -17.605 1.00 97.38 85 ILE A O 1
ATOM 682 N N . THR A 1 86 ? 13.387 -3.417 -19.522 1.00 98.06 86 THR A N 1
ATOM 683 C CA . THR A 1 86 ? 12.816 -4.734 -19.206 1.00 98.06 86 THR A CA 1
ATOM 684 C C . THR A 1 86 ? 13.418 -5.299 -17.923 1.00 98.06 86 THR A C 1
ATOM 686 O O . THR A 1 86 ? 12.685 -5.734 -17.048 1.00 98.06 86 THR A O 1
ATOM 689 N N . ASP A 1 87 ? 14.745 -5.242 -17.761 1.00 97.19 87 ASP A N 1
ATOM 690 C CA . ASP A 1 87 ? 15.410 -5.700 -16.534 1.00 97.19 87 ASP A CA 1
ATOM 691 C C . ASP A 1 87 ? 14.945 -4.920 -15.298 1.00 97.19 87 ASP A C 1
ATOM 693 O O . ASP A 1 87 ? 14.690 -5.497 -14.241 1.00 97.19 87 ASP A O 1
ATOM 697 N N . TYR A 1 88 ? 14.786 -3.602 -15.429 1.00 97.25 88 TYR A N 1
ATOM 698 C CA . TYR A 1 88 ? 14.279 -2.785 -14.338 1.00 97.25 88 TYR A CA 1
ATOM 699 C C . TYR A 1 88 ? 12.843 -3.173 -13.959 1.00 97.25 88 TYR A C 1
ATOM 701 O O . TYR A 1 88 ? 12.564 -3.369 -12.779 1.00 97.25 88 TYR A O 1
ATOM 709 N N . ILE A 1 89 ? 11.947 -3.317 -14.937 1.00 97.12 89 ILE A N 1
ATOM 710 C CA . ILE A 1 89 ? 10.530 -3.633 -14.702 1.00 97.12 89 ILE A CA 1
ATOM 711 C C . ILE A 1 89 ? 10.346 -5.054 -14.184 1.00 97.12 89 ILE A C 1
ATOM 713 O O . ILE A 1 89 ? 9.549 -5.264 -13.278 1.00 97.12 89 ILE A O 1
ATOM 717 N N . ASP A 1 90 ? 11.069 -6.021 -14.738 1.00 96.19 90 ASP A N 1
ATOM 718 C CA . ASP A 1 90 ? 10.826 -7.435 -14.462 1.00 96.19 90 ASP A CA 1
ATOM 719 C C . ASP A 1 90 ? 11.553 -7.907 -13.197 1.00 96.19 90 ASP A C 1
ATOM 721 O O . ASP A 1 90 ? 11.089 -8.844 -12.540 1.00 96.19 90 ASP A O 1
ATOM 725 N N . ASN A 1 91 ? 12.675 -7.264 -12.843 1.00 94.94 91 ASN A N 1
ATOM 726 C CA . ASN A 1 91 ? 13.527 -7.693 -11.732 1.00 94.94 91 ASN A CA 1
ATOM 727 C C . ASN A 1 91 ? 13.592 -6.664 -10.596 1.00 94.94 91 ASN A C 1
ATOM 729 O O . ASN A 1 91 ? 13.341 -7.023 -9.449 1.00 94.94 91 ASN A O 1
ATOM 733 N N . LYS A 1 92 ? 13.869 -5.386 -10.884 1.00 95.88 92 LYS A N 1
ATOM 734 C CA . LYS A 1 92 ? 14.104 -4.376 -9.828 1.00 95.88 92 LYS A CA 1
ATOM 735 C C . LYS A 1 92 ? 12.820 -3.809 -9.231 1.00 95.88 92 LYS A C 1
ATOM 737 O O . LYS A 1 92 ? 12.710 -3.671 -8.018 1.00 95.88 92 LYS A O 1
ATOM 742 N N . MET A 1 93 ? 11.830 -3.497 -10.061 1.00 94.94 93 MET A N 1
ATOM 743 C CA . MET A 1 93 ? 10.560 -2.934 -9.599 1.00 94.94 93 MET A C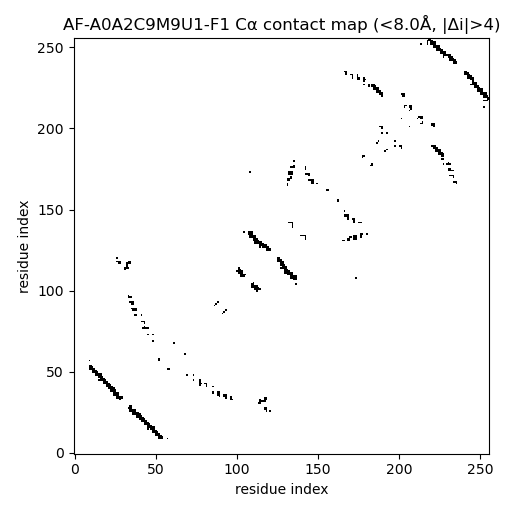A 1
ATOM 744 C C . MET A 1 93 ? 9.796 -3.897 -8.664 1.00 94.94 93 MET A C 1
ATOM 746 O O . MET A 1 93 ? 9.326 -3.443 -7.620 1.00 94.94 93 MET A O 1
ATOM 750 N N . PRO A 1 94 ? 9.724 -5.220 -8.928 1.00 94.25 94 PRO A N 1
ATOM 751 C CA . PRO A 1 94 ? 9.134 -6.171 -7.992 1.00 94.25 94 PRO A CA 1
ATOM 752 C C . PRO A 1 94 ? 9.901 -6.270 -6.671 1.00 94.25 94 PRO A C 1
ATOM 754 O O . PRO A 1 94 ? 9.280 -6.502 -5.637 1.00 94.25 94 PRO A O 1
ATOM 757 N N . GLU A 1 95 ? 11.227 -6.095 -6.672 1.00 93.50 95 GLU A N 1
ATOM 758 C CA . GLU A 1 95 ? 12.012 -6.026 -5.433 1.00 93.50 95 GLU A CA 1
ATOM 759 C C . GLU A 1 95 ? 11.605 -4.813 -4.595 1.00 93.50 95 GLU A C 1
ATOM 761 O O . GLU A 1 95 ? 11.296 -4.977 -3.418 1.00 93.50 95 GLU A O 1
ATOM 766 N N . THR A 1 96 ? 11.477 -3.632 -5.206 1.00 92.12 96 THR A N 1
ATOM 767 C CA . THR A 1 96 ? 10.992 -2.428 -4.510 1.00 92.12 96 THR A CA 1
ATOM 768 C C . THR A 1 96 ? 9.572 -2.607 -3.963 1.00 92.12 96 THR A C 1
ATOM 770 O O . THR A 1 96 ? 9.291 -2.235 -2.828 1.00 92.12 96 THR A O 1
ATOM 773 N N . ILE A 1 97 ? 8.664 -3.235 -4.718 1.00 91.75 97 ILE A N 1
ATOM 774 C CA . ILE A 1 97 ? 7.287 -3.487 -4.251 1.00 91.75 97 ILE A CA 1
ATOM 775 C C . ILE A 1 97 ? 7.262 -4.442 -3.044 1.00 91.75 97 ILE A C 1
ATOM 777 O O . ILE A 1 97 ? 6.406 -4.316 -2.163 1.00 91.75 97 ILE A O 1
ATOM 781 N N . LYS A 1 98 ? 8.207 -5.384 -2.954 1.00 90.06 98 LYS A N 1
ATOM 782 C CA . LYS A 1 98 ? 8.322 -6.289 -1.799 1.00 90.06 98 LYS A CA 1
ATOM 783 C C . LYS A 1 98 ? 8.747 -5.579 -0.515 1.00 90.06 98 LYS A C 1
ATOM 785 O O . LYS A 1 98 ? 8.409 -6.069 0.562 1.00 90.06 98 LYS A O 1
ATOM 790 N N . GLU A 1 99 ? 9.432 -4.440 -0.610 1.00 90.56 99 GLU A N 1
ATOM 791 C CA . GLU A 1 99 ? 9.828 -3.638 0.557 1.00 90.56 99 GLU A CA 1
ATOM 792 C C . GLU A 1 99 ? 8.630 -2.970 1.247 1.00 90.56 99 GLU A C 1
ATOM 794 O O . GLU A 1 99 ? 8.704 -2.635 2.432 1.00 90.56 99 GLU A O 1
ATOM 799 N N . VAL A 1 100 ? 7.499 -2.823 0.545 1.00 87.94 100 VAL A N 1
ATOM 800 C CA . VAL A 1 100 ? 6.254 -2.337 1.145 1.00 87.94 100 VAL A CA 1
ATOM 801 C C . VAL A 1 100 ? 5.818 -3.310 2.239 1.00 87.94 100 VAL A C 1
ATOM 803 O O . VAL A 1 100 ? 5.580 -4.501 1.999 1.00 87.94 100 VAL A O 1
ATOM 806 N N . LYS A 1 101 ? 5.714 -2.802 3.468 1.00 90.12 101 LYS A N 1
ATOM 807 C CA . LYS A 1 101 ? 5.306 -3.597 4.626 1.00 90.12 101 LYS A CA 1
ATOM 808 C C . LYS A 1 101 ? 3.847 -4.023 4.481 1.00 90.12 101 LYS A C 1
ATOM 810 O O . LYS A 1 101 ? 2.980 -3.191 4.245 1.00 90.12 101 LYS A O 1
ATOM 815 N N . LEU A 1 102 ? 3.577 -5.311 4.700 1.00 90.44 102 LEU A N 1
ATOM 816 C CA . LEU A 1 102 ? 2.206 -5.844 4.755 1.00 90.44 102 LEU A CA 1
ATOM 817 C C . LEU A 1 102 ? 1.557 -5.663 6.117 1.00 90.44 102 LEU A C 1
ATOM 819 O O . LEU A 1 102 ? 0.417 -6.052 6.305 1.00 90.44 102 LEU A O 1
ATOM 823 N N . SER A 1 103 ? 2.275 -5.100 7.080 1.00 92.81 103 SER A N 1
ATOM 824 C CA . SER A 1 103 ? 1.694 -4.747 8.359 1.00 92.81 103 SER A CA 1
ATOM 825 C C . SER A 1 103 ? 2.394 -3.546 8.962 1.00 92.81 103 SER A C 1
ATOM 827 O O . SER A 1 103 ? 3.610 -3.391 8.809 1.00 92.81 103 SER A O 1
ATOM 829 N N . ALA A 1 104 ? 1.637 -2.736 9.689 1.00 93.62 104 ALA A N 1
ATOM 830 C CA . ALA A 1 104 ? 2.180 -1.690 10.543 1.00 93.62 104 ALA A CA 1
ATOM 831 C C . ALA A 1 104 ? 1.878 -2.002 12.003 1.00 93.62 104 ALA A C 1
ATOM 833 O O . ALA A 1 104 ? 0.877 -2.631 12.324 1.00 93.62 104 ALA A O 1
ATOM 834 N N . GLU A 1 105 ? 2.753 -1.548 12.884 1.00 94.00 105 GLU A N 1
ATOM 835 C CA . GLU A 1 105 ? 2.593 -1.677 14.324 1.00 94.00 105 GLU A CA 1
ATOM 836 C C . GLU A 1 105 ? 2.376 -0.294 14.935 1.00 94.00 105 GLU A C 1
ATOM 838 O O . GLU A 1 105 ? 3.086 0.648 14.583 1.00 94.00 105 GLU A O 1
ATOM 843 N N . MET A 1 106 ? 1.425 -0.185 15.862 1.00 91.00 106 MET A N 1
ATOM 844 C CA . MET A 1 106 ? 1.091 1.049 16.570 1.00 91.00 106 MET A CA 1
ATOM 845 C C . MET A 1 106 ? 0.763 0.720 18.026 1.00 91.00 106 MET A C 1
ATOM 847 O O . MET A 1 106 ? -0.260 0.102 18.293 1.00 91.00 106 MET A O 1
ATOM 851 N N . ASP A 1 107 ? 1.632 1.123 18.955 1.00 92.12 107 ASP A N 1
ATOM 852 C CA . ASP A 1 107 ? 1.507 0.817 20.390 1.00 92.12 107 ASP A CA 1
ATOM 853 C C . ASP A 1 107 ? 1.349 -0.694 20.659 1.00 92.12 107 ASP A C 1
ATOM 855 O O . ASP A 1 107 ? 2.265 -1.451 20.332 1.00 92.12 107 ASP A O 1
ATOM 859 N N . GLU A 1 108 ? 0.197 -1.146 21.159 1.00 95.06 108 GLU A N 1
ATOM 860 C CA . GLU A 1 10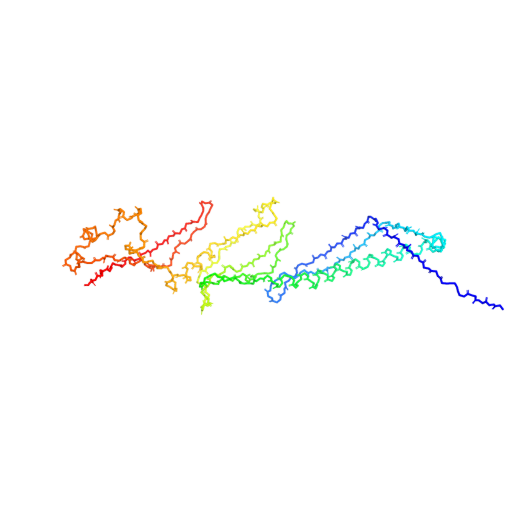8 ? -0.144 -2.562 21.379 1.00 95.06 108 GLU A CA 1
ATOM 861 C C . GLU A 1 108 ? -0.875 -3.219 20.191 1.00 95.06 108 GLU A C 1
ATOM 863 O O . GLU A 1 108 ? -1.209 -4.405 20.217 1.00 95.06 108 GLU A O 1
ATOM 868 N N . PHE A 1 109 ? -1.096 -2.467 19.111 1.00 96.12 109 PHE A N 1
ATOM 869 C CA . PHE A 1 109 ? -1.867 -2.890 17.946 1.00 96.12 109 PHE A CA 1
ATOM 870 C C . PHE A 1 109 ? -0.989 -3.179 16.730 1.00 96.12 109 PHE A C 1
ATOM 872 O O . PHE A 1 109 ? 0.114 -2.644 16.553 1.00 96.12 109 PHE A O 1
ATOM 879 N N . LYS A 1 110 ? -1.519 -4.012 15.841 1.00 95.81 110 LYS A N 1
ATOM 880 C CA . LYS A 1 110 ? -0.969 -4.323 14.527 1.00 95.81 110 LYS A CA 1
ATOM 881 C C . LYS A 1 110 ? -2.070 -4.182 13.485 1.00 95.81 110 LYS A C 1
ATOM 883 O O . LYS A 1 110 ? -3.164 -4.692 13.676 1.00 95.81 110 LYS A O 1
ATOM 888 N N . VAL A 1 111 ? -1.763 -3.526 12.374 1.00 95.12 111 VAL A N 1
ATOM 889 C CA . VAL A 1 111 ? -2.650 -3.407 11.213 1.00 95.12 111 VAL A CA 1
ATOM 890 C C . VAL A 1 111 ? -2.139 -4.323 10.109 1.00 95.12 111 VAL A C 1
ATOM 892 O O . VAL A 1 111 ? -0.964 -4.229 9.750 1.00 95.12 111 VAL A O 1
ATOM 895 N N . ASP A 1 112 ? -2.990 -5.199 9.577 1.00 94.50 112 ASP A N 1
ATOM 896 C CA . ASP A 1 112 ? -2.701 -6.048 8.418 1.00 94.50 112 ASP A CA 1
ATOM 897 C C . ASP A 1 112 ? -3.103 -5.345 7.109 1.00 94.50 112 ASP A C 1
ATOM 899 O O . ASP A 1 112 ? -4.279 -5.147 6.811 1.00 94.50 112 ASP A O 1
ATOM 903 N N . TYR A 1 113 ? -2.106 -5.008 6.296 1.00 93.19 113 TYR A N 1
ATOM 904 C CA . TYR A 1 113 ? -2.229 -4.458 4.945 1.00 93.19 113 TYR A CA 1
ATOM 905 C C . TYR A 1 113 ? -1.941 -5.507 3.862 1.00 93.19 113 TYR A C 1
ATOM 907 O O . TYR A 1 113 ? -1.616 -5.159 2.728 1.00 93.19 113 TYR A O 1
ATOM 915 N N . SER A 1 114 ? -2.029 -6.800 4.166 1.00 92.88 114 SER A N 1
ATOM 916 C CA . SER A 1 114 ? -1.855 -7.848 3.159 1.00 92.88 114 SER A CA 1
ATOM 917 C C . SER A 1 114 ? -2.869 -7.680 2.016 1.00 92.88 114 SER A C 1
ATOM 919 O O . SER A 1 114 ? -4.053 -7.443 2.289 1.00 92.88 114 SER A O 1
ATOM 921 N N . PRO A 1 115 ? -2.454 -7.818 0.741 1.00 93.00 115 PRO A N 1
ATOM 922 C CA . PRO A 1 115 ? -3.378 -7.734 -0.380 1.00 93.00 115 PRO A CA 1
ATOM 923 C C . PRO A 1 115 ? -4.428 -8.844 -0.298 1.00 93.00 115 PRO A C 1
ATOM 925 O O . PRO A 1 115 ? -4.103 -10.010 -0.046 1.00 93.00 115 PRO A O 1
ATOM 928 N N . VAL A 1 116 ? -5.696 -8.502 -0.528 1.00 91.44 116 VAL A N 1
ATOM 929 C CA . VAL A 1 116 ? -6.809 -9.472 -0.527 1.00 91.44 116 VAL A CA 1
ATOM 930 C C . VAL A 1 116 ? -7.138 -9.982 -1.930 1.00 91.44 116 VAL A C 1
ATOM 932 O O . VAL A 1 116 ? -7.667 -11.085 -2.085 1.00 91.44 116 VAL A O 1
ATOM 935 N N . SER A 1 117 ? -6.738 -9.247 -2.963 1.00 90.38 117 SER A N 1
ATOM 936 C CA . SER A 1 117 ? -6.886 -9.619 -4.369 1.00 90.38 117 SER A CA 1
ATOM 937 C C . SER A 1 117 ? -5.668 -9.182 -5.179 1.00 90.38 117 SER A C 1
ATOM 939 O O . SER A 1 117 ? -4.832 -8.418 -4.702 1.00 90.38 117 SER A O 1
ATOM 941 N N . LYS A 1 118 ? -5.578 -9.656 -6.427 1.00 91.06 118 LYS A N 1
ATOM 942 C CA . LYS A 1 118 ? -4.669 -9.056 -7.412 1.00 91.06 118 LYS A CA 1
ATOM 943 C C . LYS A 1 118 ? -5.043 -7.586 -7.645 1.00 91.06 118 LYS A C 1
ATOM 945 O O . LYS A 1 118 ? -6.213 -7.231 -7.483 1.00 91.06 118 LYS A O 1
ATOM 950 N N . VAL A 1 119 ? -4.071 -6.785 -8.077 1.00 90.88 119 VAL A N 1
ATOM 951 C CA . VAL A 1 119 ? -4.313 -5.405 -8.521 1.00 90.88 119 VAL A CA 1
ATOM 952 C C . VAL A 1 119 ? -5.282 -5.405 -9.704 1.00 90.88 119 VAL A C 1
ATOM 954 O O . VAL A 1 119 ? -5.117 -6.185 -10.648 1.00 90.88 119 VAL A O 1
ATOM 957 N N . SER A 1 120 ? -6.309 -4.562 -9.624 1.00 89.19 120 SER A N 1
ATOM 958 C CA . SER A 1 120 ? -7.222 -4.283 -10.730 1.00 89.19 120 SER A CA 1
ATOM 959 C C . SER A 1 120 ? -6.607 -3.216 -11.626 1.00 89.19 120 SER A C 1
ATOM 961 O O . SER A 1 120 ? -6.029 -2.249 -11.135 1.00 89.19 120 SER A O 1
ATOM 963 N N . VAL A 1 121 ? -6.711 -3.406 -12.938 1.00 88.31 121 VAL A N 1
ATOM 964 C CA . VAL A 1 121 ? -6.223 -2.453 -13.938 1.00 88.31 121 VAL A CA 1
ATOM 965 C C . VAL A 1 121 ? -7.411 -2.044 -14.789 1.00 88.31 121 VAL A C 1
ATOM 967 O O . VAL A 1 121 ? -7.952 -2.878 -15.520 1.00 88.31 121 VAL A O 1
ATOM 970 N N . SER A 1 122 ? -7.814 -0.782 -14.683 1.00 86.38 122 SER A N 1
ATOM 971 C CA . SER A 1 122 ? -8.861 -0.178 -15.503 1.00 86.38 122 SER A CA 1
ATOM 972 C C . SER A 1 122 ? -8.242 0.790 -16.524 1.00 86.38 122 SER A C 1
ATOM 974 O O . SER A 1 122 ? -7.020 0.883 -16.659 1.00 86.38 122 SER A O 1
ATOM 976 N N . GLN A 1 123 ? -9.077 1.480 -17.305 1.00 83.44 123 GLN A N 1
ATOM 977 C CA . GLN A 1 123 ? -8.595 2.537 -18.204 1.00 83.44 123 GLN A CA 1
ATOM 978 C C . GLN A 1 123 ? -8.207 3.817 -17.451 1.00 83.44 123 GLN A C 1
ATOM 980 O O . GLN A 1 123 ? -7.475 4.631 -18.007 1.00 83.44 123 GLN A O 1
ATOM 985 N N . GLN A 1 124 ? -8.697 3.990 -16.220 1.00 82.75 124 GLN A N 1
ATOM 986 C CA . GLN A 1 124 ? -8.560 5.221 -15.438 1.00 82.75 124 GLN A CA 1
ATOM 987 C C . GLN A 1 124 ? -7.658 5.039 -14.212 1.00 82.75 124 GLN A C 1
ATOM 989 O O . GLN A 1 124 ? -6.993 5.985 -13.801 1.00 82.75 124 GLN A O 1
ATOM 994 N N . SER A 1 125 ? -7.583 3.830 -13.651 1.00 84.88 125 SER A N 1
ATOM 995 C CA . SER A 1 125 ? -6.947 3.600 -12.355 1.00 84.88 125 SER A CA 1
ATOM 996 C C . SER A 1 125 ? -6.307 2.212 -12.210 1.00 84.88 125 SER A C 1
ATOM 998 O O . SER A 1 125 ? -6.584 1.252 -12.940 1.00 84.88 125 SER A O 1
ATOM 1000 N N . LEU A 1 126 ? -5.382 2.133 -11.250 1.00 88.00 126 LEU A N 1
ATOM 1001 C CA . LEU A 1 126 ? -4.792 0.902 -10.735 1.00 88.00 126 LEU A CA 1
ATOM 1002 C C . LEU A 1 126 ? -5.243 0.744 -9.283 1.00 88.00 126 LEU A C 1
ATOM 1004 O O . LEU A 1 126 ? -4.831 1.526 -8.429 1.00 88.00 126 LEU A O 1
ATOM 1008 N N . GLU A 1 127 ? -6.056 -0.269 -8.996 1.00 88.56 127 GLU A N 1
ATOM 1009 C CA . GLU A 1 127 ? -6.643 -0.458 -7.666 1.00 88.56 127 GLU A CA 1
ATOM 1010 C C . GLU A 1 127 ? -6.007 -1.651 -6.944 1.00 88.56 127 GLU A C 1
ATOM 1012 O O . GLU A 1 127 ? -6.020 -2.786 -7.434 1.00 88.56 127 GLU A O 1
ATOM 1017 N N . ALA A 1 128 ? -5.473 -1.411 -5.746 1.00 89.50 128 ALA A N 1
ATOM 1018 C CA . ALA A 1 128 ? -4.963 -2.445 -4.856 1.00 89.50 128 ALA A CA 1
ATOM 1019 C C . ALA A 1 128 ? -5.845 -2.543 -3.605 1.00 89.50 128 ALA A C 1
ATOM 1021 O O . ALA A 1 128 ? -5.964 -1.589 -2.840 1.00 89.50 128 ALA A O 1
ATOM 1022 N N . ARG A 1 129 ? -6.446 -3.718 -3.376 1.00 91.06 129 ARG A N 1
ATOM 1023 C CA . ARG A 1 129 ? -7.268 -3.978 -2.187 1.00 91.06 129 ARG A CA 1
ATOM 1024 C C . ARG A 1 129 ? -6.436 -4.615 -1.088 1.00 91.06 129 ARG A C 1
ATOM 1026 O O . ARG A 1 129 ? -5.833 -5.673 -1.291 1.00 91.06 129 ARG A O 1
ATOM 1033 N N . HIS A 1 130 ? -6.470 -4.004 0.088 1.00 92.38 130 HIS A N 1
ATOM 1034 C CA . HIS A 1 130 ? -5.746 -4.434 1.282 1.00 92.38 130 HIS A CA 1
ATOM 1035 C C . HIS A 1 130 ? -6.727 -4.838 2.386 1.00 92.38 130 HIS A C 1
ATOM 1037 O O . HIS A 1 130 ? -7.872 -4.399 2.381 1.00 92.38 130 HIS A O 1
ATOM 1043 N N . ARG A 1 131 ? -6.290 -5.695 3.317 1.00 93.00 131 ARG A N 1
ATOM 1044 C CA . ARG A 1 131 ? -7.164 -6.223 4.377 1.00 93.00 131 ARG A CA 1
ATOM 1045 C C . ARG A 1 131 ? -7.659 -5.144 5.347 1.00 93.00 131 ARG A C 1
ATOM 1047 O O . ARG A 1 131 ? -8.844 -5.123 5.646 1.00 93.00 131 ARG A O 1
ATOM 1054 N N . GLY A 1 132 ? -6.766 -4.291 5.847 1.00 93.50 132 GLY A N 1
ATOM 1055 C CA . GLY A 1 132 ? -7.106 -3.211 6.779 1.00 93.50 132 GLY A CA 1
ATOM 1056 C C . GLY A 1 132 ? -7.561 -3.678 8.167 1.00 93.50 132 GLY A C 1
ATOM 1057 O O . GLY A 1 132 ? -8.218 -2.926 8.874 1.00 93.50 132 GLY A O 1
ATOM 1058 N N . GLU A 1 133 ? -7.248 -4.908 8.574 1.00 95.62 133 GLU A N 1
ATOM 1059 C CA . GLU A 1 133 ? -7.700 -5.451 9.861 1.00 95.62 133 GLU A CA 1
ATOM 1060 C C . GLU A 1 133 ? -6.737 -5.062 10.983 1.00 95.62 133 GLU A C 1
ATOM 1062 O O . GLU A 1 133 ? -5.522 -5.232 10.843 1.00 95.62 133 GLU A O 1
ATOM 1067 N N . VAL A 1 134 ? -7.272 -4.554 12.094 1.00 95.81 134 VAL A N 1
ATOM 1068 C CA . VAL A 1 134 ? -6.486 -4.211 13.280 1.00 95.81 134 VAL A CA 1
ATOM 1069 C C . VAL A 1 134 ? -6.636 -5.292 14.346 1.00 95.81 134 VAL A C 1
ATOM 1071 O O . VAL A 1 134 ? -7.748 -5.628 14.743 1.00 95.81 134 VAL A O 1
ATOM 1074 N N . SER A 1 135 ? -5.511 -5.813 14.830 1.00 96.19 135 SER A N 1
ATOM 1075 C CA . SER A 1 135 ? -5.443 -6.824 15.887 1.00 96.19 135 SER A CA 1
ATOM 1076 C C . SER A 1 135 ? -4.509 -6.391 17.014 1.00 96.19 135 SER A C 1
ATOM 1078 O O . SER A 1 135 ? -3.708 -5.461 16.872 1.00 96.19 135 SER A O 1
ATOM 1080 N N . TRP A 1 136 ? -4.547 -7.121 18.123 1.00 96.19 136 TRP A N 1
ATOM 1081 C CA . TRP A 1 136 ? -3.576 -6.973 19.196 1.00 96.19 136 TRP A CA 1
ATOM 1082 C C . TRP A 1 136 ? -2.243 -7.619 18.792 1.00 96.19 136 TRP A C 1
ATOM 1084 O O . TRP A 1 136 ? -2.206 -8.625 18.078 1.00 96.19 136 TRP A O 1
ATOM 1094 N N . LYS A 1 137 ? -1.107 -7.058 19.214 1.00 94.56 137 LYS A N 1
ATOM 1095 C CA . LYS A 1 137 ? 0.214 -7.558 18.790 1.00 94.56 137 LYS A CA 1
ATOM 1096 C C . LYS A 1 137 ? 0.496 -8.978 19.265 1.00 94.56 137 LYS A C 1
ATOM 1098 O O . LYS A 1 137 ? 1.056 -9.770 18.509 1.00 94.56 137 LYS A O 1
ATOM 1103 N N . SER A 1 138 ? 0.120 -9.297 20.504 1.00 92.06 138 SER A N 1
ATOM 1104 C CA . SER A 1 138 ? 0.315 -10.635 21.075 1.00 92.06 138 SER A CA 1
ATOM 1105 C C . SER A 1 138 ? -0.824 -11.610 20.764 1.00 92.06 138 SER A C 1
ATOM 1107 O O . SER A 1 138 ? -0.702 -12.785 21.101 1.00 92.06 138 SER A O 1
ATOM 1109 N N . ASP A 1 139 ? -1.908 -11.143 20.135 1.00 88.50 139 ASP A N 1
ATOM 1110 C CA . ASP A 1 139 ? -3.068 -11.955 19.769 1.00 88.50 139 ASP A CA 1
ATOM 1111 C C . ASP A 1 139 ? -3.614 -11.536 18.395 1.00 88.50 139 ASP A C 1
ATOM 1113 O O . ASP A 1 139 ? -4.295 -10.524 18.239 1.00 88.50 139 ASP A O 1
ATOM 1117 N N . SER A 1 140 ? -3.300 -12.339 17.378 1.00 78.50 140 SER A N 1
ATOM 1118 C CA . SER A 1 140 ? -3.781 -12.149 16.003 1.00 78.50 140 SER A CA 1
ATOM 1119 C C . SER A 1 140 ? -5.059 -12.942 15.713 1.00 78.50 140 SER A C 1
ATOM 1121 O O . SER A 1 140 ? -5.249 -13.407 14.587 1.00 78.50 140 SER A O 1
ATOM 1123 N N . THR A 1 141 ? -5.909 -13.157 16.721 1.00 87.25 141 THR A N 1
ATOM 1124 C CA . THR A 1 141 ? -7.240 -13.730 16.509 1.00 87.25 141 THR A CA 1
ATOM 1125 C C . THR A 1 141 ? -8.014 -12.856 15.515 1.00 87.25 141 THR A C 1
ATOM 1127 O O . THR A 1 141 ? -8.091 -11.645 15.723 1.00 87.25 141 THR A O 1
ATOM 1130 N N . PRO A 1 142 ? -8.573 -13.441 14.436 1.00 86.75 142 PRO A N 1
ATOM 1131 C CA . PRO A 1 142 ? -9.319 -12.675 13.450 1.00 86.75 142 PRO A CA 1
ATOM 1132 C C . PRO A 1 142 ? -10.517 -11.960 14.067 1.00 86.75 142 PRO A C 1
ATOM 1134 O O . PRO A 1 142 ? -11.238 -12.538 14.886 1.00 86.75 142 PRO A O 1
ATOM 1137 N N . SER A 1 143 ? -10.749 -10.731 13.623 1.00 90.69 143 SER A N 1
ATOM 1138 C CA . SER A 1 143 ? -11.907 -9.938 14.022 1.00 90.69 143 SER A CA 1
ATOM 1139 C C . SER A 1 143 ? -13.223 -10.606 13.608 1.00 90.69 143 SER A C 1
ATOM 1141 O O . SER A 1 143 ? -13.319 -11.269 12.570 1.00 90.69 143 SER A O 1
ATOM 1143 N N . SER A 1 144 ? -14.269 -10.413 14.416 1.00 90.38 144 SER A N 1
ATOM 1144 C CA . SER A 1 144 ? -15.629 -10.847 14.068 1.00 90.38 144 SER A CA 1
ATOM 1145 C C . SER A 1 144 ? -16.338 -9.884 13.105 1.00 90.38 144 SER A C 1
ATOM 1147 O O . SER A 1 144 ? -17.384 -10.226 12.539 1.00 90.38 144 SER A O 1
ATOM 1149 N N . GLN A 1 145 ? -15.765 -8.691 12.911 1.00 90.62 145 GLN A N 1
ATOM 1150 C CA . GLN A 1 145 ? -16.268 -7.664 12.009 1.00 90.62 145 GLN A CA 1
ATOM 1151 C C . GLN A 1 145 ? -16.153 -8.123 10.556 1.00 90.62 145 GLN A C 1
ATOM 1153 O O . GLN A 1 145 ? -15.360 -9.000 10.206 1.00 90.62 145 GLN A O 1
ATOM 1158 N N . LYS A 1 146 ? -16.960 -7.524 9.684 1.00 89.56 146 LYS A N 1
ATOM 1159 C CA . LYS A 1 146 ? -16.893 -7.770 8.244 1.00 89.56 146 LYS A CA 1
ATOM 1160 C C . LYS A 1 146 ? -16.707 -6.445 7.519 1.00 89.56 146 LYS A C 1
ATOM 1162 O O . LYS A 1 146 ? -17.336 -5.476 7.939 1.00 89.56 146 LYS A O 1
ATOM 1167 N N . PRO A 1 147 ? -15.857 -6.407 6.483 1.00 89.44 147 PRO A N 1
ATOM 1168 C CA . PRO A 1 147 ? -15.761 -5.245 5.623 1.00 89.44 147 PRO A CA 1
ATOM 1169 C C . PRO A 1 147 ? -17.056 -5.069 4.846 1.00 89.44 147 PRO A C 1
ATOM 1171 O O . PRO A 1 147 ? -17.680 -6.061 4.447 1.00 89.44 147 PRO A O 1
ATOM 1174 N N . ASP A 1 148 ? -17.430 -3.814 4.642 1.00 83.38 148 ASP A N 1
ATOM 1175 C CA . ASP A 1 148 ? -18.481 -3.466 3.704 1.00 83.38 148 ASP A CA 1
ATOM 1176 C C . ASP A 1 148 ? -17.934 -3.512 2.267 1.00 83.38 148 ASP A C 1
ATOM 1178 O O . ASP A 1 148 ? -16.724 -3.585 2.015 1.00 83.38 148 ASP A O 1
ATOM 1182 N N . ASP A 1 149 ? -18.845 -3.542 1.294 1.00 79.00 149 ASP A N 1
ATOM 1183 C CA . ASP A 1 149 ? -18.452 -3.437 -0.105 1.00 79.00 149 ASP A CA 1
ATOM 1184 C C . ASP A 1 149 ? -17.982 -2.004 -0.379 1.00 79.00 149 ASP A C 1
ATOM 1186 O O . ASP A 1 149 ? -18.718 -1.038 -0.169 1.00 79.00 149 ASP A O 1
ATOM 1190 N N . LEU A 1 150 ? -16.760 -1.875 -0.897 1.00 72.44 150 LEU A N 1
ATOM 1191 C CA . LEU A 1 150 ? -16.235 -0.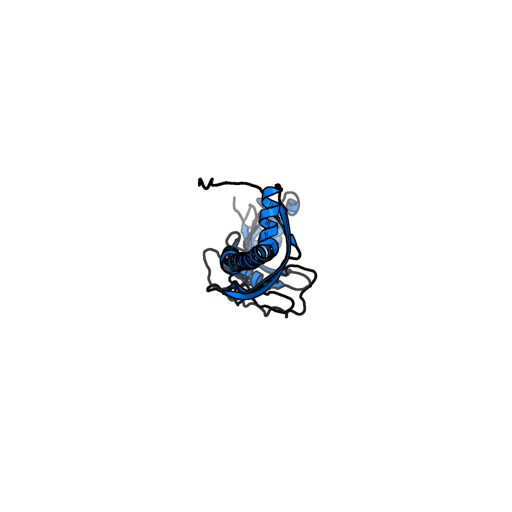589 -1.342 1.00 72.44 150 LEU A CA 1
ATOM 1192 C C . LEU A 1 150 ? -17.145 -0.007 -2.445 1.00 72.44 150 LEU A C 1
ATOM 1194 O O . LEU A 1 150 ? -17.570 -0.758 -3.337 1.00 72.44 150 LEU A O 1
ATOM 1198 N N . PRO A 1 151 ? -17.450 1.306 -2.418 1.00 68.88 151 PRO A N 1
ATOM 1199 C CA . PRO A 1 151 ? -18.212 1.942 -3.486 1.00 68.88 151 PRO A CA 1
ATOM 1200 C C . PRO A 1 151 ? -17.504 1.789 -4.841 1.00 68.88 151 PRO A C 1
ATOM 1202 O O . PRO A 1 151 ? -16.300 1.546 -4.921 1.00 68.88 151 PRO A O 1
ATOM 1205 N N . ARG A 1 152 ? -18.286 1.859 -5.924 1.00 57.16 152 ARG A N 1
ATOM 1206 C CA . ARG A 1 152 ? -17.788 1.631 -7.289 1.00 57.16 152 ARG A CA 1
ATOM 1207 C C . ARG A 1 152 ? -16.858 2.764 -7.750 1.00 57.16 152 ARG A C 1
ATOM 1209 O O . ARG A 1 152 ? -16.983 3.895 -7.300 1.00 57.16 152 ARG A O 1
ATOM 1216 N N . GLU A 1 153 ? -15.964 2.415 -8.680 1.00 55.50 153 GLU A N 1
ATOM 1217 C CA . GLU A 1 153 ? -14.906 3.236 -9.315 1.00 55.50 153 GLU A CA 1
ATOM 1218 C C . GLU A 1 153 ? -15.380 4.566 -9.954 1.00 55.50 153 GLU A C 1
ATOM 1220 O O . GLU A 1 153 ? -14.560 5.334 -10.444 1.00 55.50 153 GLU A O 1
ATOM 1225 N N . ASP A 1 154 ? -16.678 4.887 -9.980 1.00 55.34 154 ASP A N 1
ATOM 1226 C CA . ASP A 1 154 ? -17.208 6.084 -10.650 1.00 55.34 154 ASP A CA 1
ATOM 1227 C C . ASP A 1 154 ? -17.002 7.397 -9.870 1.00 55.34 154 ASP A C 1
ATOM 1229 O O . ASP A 1 154 ? -17.480 8.448 -10.296 1.00 55.34 154 ASP A O 1
ATOM 1233 N N . GLN A 1 155 ? -16.273 7.345 -8.752 1.00 56.31 155 GLN A N 1
ATOM 1234 C CA . GLN A 1 155 ? -15.941 8.492 -7.897 1.00 56.31 155 GLN A CA 1
ATOM 1235 C C . GLN A 1 155 ? -14.442 8.820 -7.867 1.00 56.31 155 GLN A C 1
ATOM 1237 O O . GLN A 1 155 ? -13.989 9.544 -6.978 1.00 56.31 155 GLN A O 1
ATOM 1242 N N . ASP A 1 156 ? -13.661 8.291 -8.812 1.00 60.34 156 ASP A N 1
ATOM 1243 C CA . ASP A 1 156 ? -12.245 8.626 -8.920 1.00 60.34 156 ASP A CA 1
ATOM 1244 C C . ASP A 1 156 ? -12.082 10.113 -9.290 1.00 60.34 156 ASP A C 1
ATOM 1246 O O . ASP A 1 156 ? -12.329 10.543 -10.416 1.00 60.34 156 ASP A O 1
ATOM 1250 N N . ASP A 1 157 ? -11.661 10.907 -8.303 1.00 62.09 157 ASP A N 1
ATOM 1251 C CA . ASP A 1 157 ? -11.179 12.277 -8.485 1.00 62.09 157 ASP A CA 1
ATOM 1252 C C . ASP A 1 157 ? -9.928 12.221 -9.383 1.00 62.09 157 ASP A C 1
ATOM 1254 O O . ASP A 1 157 ? -8.824 11.927 -8.909 1.00 62.09 157 ASP A O 1
ATOM 1258 N N . GLU A 1 158 ? -10.085 12.497 -10.683 1.00 67.88 158 GLU A N 1
ATOM 1259 C CA . GLU A 1 158 ? -8.975 12.492 -11.657 1.00 67.88 158 GLU A CA 1
ATOM 1260 C C . GLU A 1 158 ? -7.902 13.560 -11.340 1.00 67.88 158 GLU A C 1
ATOM 1262 O O . GLU A 1 158 ? -6.792 13.521 -11.872 1.00 67.88 158 GLU A O 1
ATOM 1267 N N . ASP A 1 159 ? -8.195 14.487 -10.421 1.00 79.50 159 ASP A N 1
ATOM 1268 C CA . ASP A 1 159 ? -7.289 15.550 -9.980 1.00 79.50 159 ASP A CA 1
ATOM 1269 C C . ASP A 1 159 ? -6.205 15.076 -8.989 1.00 79.50 159 ASP A C 1
ATOM 1271 O O . ASP A 1 159 ? -5.273 15.827 -8.674 1.00 79.50 159 ASP A O 1
ATOM 1275 N N . LYS A 1 160 ? -6.297 13.845 -8.464 1.00 82.44 160 LYS A N 1
ATOM 1276 C CA . LYS A 1 160 ? -5.364 13.309 -7.458 1.00 82.44 160 LYS A CA 1
ATOM 1277 C C . LYS A 1 160 ? -4.545 12.148 -8.012 1.00 82.44 160 LYS A C 1
ATOM 1279 O O . LYS A 1 160 ? -5.051 11.253 -8.671 1.00 82.44 160 LYS A O 1
ATOM 1284 N N . MET A 1 161 ? -3.258 12.113 -7.658 1.00 83.38 161 MET A N 1
ATOM 1285 C CA . MET A 1 161 ? -2.360 11.013 -8.048 1.00 83.38 161 MET A CA 1
ATOM 1286 C C . MET A 1 161 ? -2.608 9.709 -7.273 1.00 83.38 161 MET A C 1
ATOM 1288 O O . MET A 1 161 ? -2.171 8.648 -7.712 1.00 83.38 161 MET A O 1
ATOM 1292 N N . PHE A 1 162 ? -3.227 9.785 -6.093 1.00 85.81 162 PHE A N 1
ATOM 1293 C CA . PHE A 1 162 ? -3.463 8.640 -5.219 1.00 85.81 162 PHE A CA 1
ATOM 1294 C C . PHE A 1 162 ? -4.696 8.883 -4.350 1.00 85.81 162 PHE A C 1
ATOM 1296 O O . PHE A 1 162 ? -4.779 9.909 -3.672 1.00 85.81 162 PHE A O 1
ATOM 1303 N N . ASN A 1 163 ? -5.604 7.909 -4.337 1.00 85.56 163 ASN A N 1
ATOM 1304 C CA . ASN A 1 163 ? -6.784 7.888 -3.484 1.00 85.56 163 ASN A CA 1
ATOM 1305 C C . ASN A 1 163 ? -6.664 6.723 -2.495 1.00 85.56 163 ASN A C 1
ATOM 1307 O O . ASN A 1 163 ? -6.323 5.603 -2.876 1.00 85.56 163 ASN A O 1
ATOM 1311 N N . LEU A 1 164 ? -6.931 6.996 -1.217 1.00 86.38 164 LEU A N 1
ATOM 1312 C CA . LEU A 1 164 ? -6.987 5.985 -0.166 1.00 86.38 164 LEU A CA 1
ATOM 1313 C C . LEU A 1 164 ? -8.419 5.890 0.339 1.00 86.38 164 LEU A C 1
ATOM 1315 O O . LEU A 1 164 ? -8.936 6.856 0.898 1.00 86.38 164 LEU A O 1
ATOM 1319 N N . TRP A 1 165 ? -9.022 4.716 0.185 1.00 85.56 165 TRP A N 1
ATOM 1320 C CA . TRP A 1 165 ? -10.308 4.418 0.793 1.00 85.56 165 TRP A CA 1
ATOM 1321 C C . TRP A 1 165 ? -10.107 3.672 2.110 1.00 85.56 165 TRP A C 1
ATOM 1323 O O . TRP A 1 165 ? -9.407 2.658 2.156 1.00 85.56 165 TRP A O 1
ATOM 1333 N N . LEU A 1 166 ? -10.712 4.181 3.182 1.00 86.69 166 LEU A N 1
ATOM 1334 C CA . LEU A 1 166 ? -10.693 3.556 4.500 1.00 86.69 166 LEU A CA 1
ATOM 1335 C C . LEU A 1 166 ? -12.108 3.123 4.859 1.00 86.69 166 LEU A C 1
ATOM 1337 O O . LEU A 1 166 ? -12.990 3.957 5.043 1.00 86.69 166 LEU A O 1
ATOM 1341 N N . ASP A 1 167 ? -12.297 1.813 4.952 1.00 89.50 167 ASP A N 1
ATOM 1342 C CA . ASP A 1 167 ? -13.561 1.219 5.364 1.00 89.50 167 ASP A CA 1
ATOM 1343 C C . ASP A 1 167 ? -13.768 1.346 6.883 1.00 89.50 167 ASP A C 1
ATOM 1345 O O . ASP A 1 167 ? -12.813 1.294 7.668 1.00 89.50 167 ASP A O 1
ATOM 1349 N N . GLU A 1 168 ? -15.025 1.453 7.311 1.00 91.94 168 GLU A N 1
ATOM 1350 C CA . GLU A 1 168 ? -15.414 1.466 8.725 1.00 91.94 168 GLU A CA 1
ATOM 1351 C C . GLU A 1 168 ? -14.933 0.216 9.478 1.00 91.94 168 GLU A C 1
ATOM 1353 O O . GLU A 1 168 ? -14.637 0.277 10.674 1.00 91.94 168 GLU A O 1
ATOM 1358 N N . PHE A 1 169 ? -14.753 -0.899 8.767 1.00 93.50 169 PHE A N 1
ATOM 1359 C CA . PHE A 1 169 ? -14.115 -2.122 9.243 1.00 93.50 169 PHE A CA 1
ATOM 1360 C C . PHE A 1 169 ? -12.769 -1.892 9.931 1.00 93.50 169 PHE A C 1
ATOM 1362 O O . PHE A 1 169 ? -12.511 -2.497 10.973 1.00 93.50 169 PHE A O 1
ATOM 1369 N N . VAL A 1 170 ? -11.926 -0.987 9.424 1.00 93.94 170 VAL A N 1
ATOM 1370 C CA . VAL A 1 170 ? -10.623 -0.692 10.046 1.00 93.94 170 VAL A CA 1
ATOM 1371 C C . VAL A 1 170 ? -10.827 -0.161 11.468 1.00 93.94 170 VAL A C 1
ATOM 1373 O O . VAL A 1 170 ? -10.191 -0.613 12.419 1.00 93.94 170 VAL A O 1
ATOM 1376 N N . ALA A 1 171 ? -11.766 0.769 11.641 1.00 94.06 171 ALA A N 1
ATOM 1377 C CA . ALA A 1 171 ? -12.040 1.368 12.940 1.00 94.06 171 ALA A CA 1
ATOM 1378 C C . ALA A 1 171 ? -12.813 0.418 13.873 1.00 94.06 171 ALA A C 1
ATOM 1380 O O . ALA A 1 171 ? -12.544 0.384 15.075 1.00 94.06 171 ALA A O 1
ATOM 1381 N N . LYS A 1 172 ? -13.725 -0.400 13.331 1.00 95.56 172 LYS A N 1
ATOM 1382 C CA . LYS A 1 172 ? -14.463 -1.424 14.089 1.00 95.56 172 LYS A CA 1
ATOM 1383 C C . LYS A 1 172 ? -13.549 -2.530 14.620 1.00 95.56 172 LYS A C 1
ATOM 1385 O O . LYS A 1 172 ? -13.679 -2.910 15.781 1.00 95.56 172 LYS A O 1
ATOM 1390 N N . THR A 1 173 ? -12.612 -3.021 13.808 1.00 96.06 173 THR A N 1
ATOM 1391 C CA . THR A 1 173 ? -11.630 -4.043 14.229 1.00 96.06 173 THR A CA 1
ATOM 1392 C C . THR A 1 173 ? -10.699 -3.495 15.314 1.00 96.06 173 THR A C 1
ATOM 1394 O O . THR A 1 173 ? -10.447 -4.169 16.311 1.00 96.06 173 THR A O 1
ATOM 1397 N N . PHE A 1 174 ? -10.289 -2.224 15.206 1.00 95.19 174 PHE A N 1
ATOM 1398 C CA . PHE A 1 174 ? -9.555 -1.539 16.272 1.00 95.19 174 PHE A CA 1
ATOM 1399 C C . PHE A 1 174 ? -10.372 -1.447 17.568 1.00 95.19 174 PHE A C 1
ATOM 1401 O O . PHE A 1 174 ? -9.868 -1.800 18.634 1.00 95.19 174 PHE A O 1
ATOM 1408 N N . ALA A 1 175 ? -11.632 -1.009 17.488 1.00 95.31 175 ALA A N 1
ATOM 1409 C CA . ALA A 1 175 ? -12.512 -0.882 18.648 1.00 95.31 175 ALA A CA 1
ATOM 1410 C C . ALA A 1 175 ? -12.757 -2.232 19.344 1.00 95.31 175 ALA A C 1
ATOM 1412 O O . ALA A 1 175 ? -12.732 -2.301 20.575 1.00 95.31 175 ALA A O 1
ATOM 1413 N N . GLU A 1 176 ? -12.945 -3.303 18.568 1.00 95.50 176 GLU A N 1
ATOM 1414 C CA . GLU A 1 176 ? -13.051 -4.673 19.075 1.00 95.50 176 GLU A CA 1
ATOM 1415 C C . GLU A 1 176 ? -11.757 -5.094 19.776 1.00 95.50 176 GLU A C 1
ATOM 1417 O O . GLU A 1 176 ? -11.789 -5.438 20.956 1.00 95.50 176 GLU A O 1
ATOM 1422 N N . SER A 1 177 ? -10.609 -4.980 19.098 1.00 95.50 177 SER A N 1
ATOM 1423 C CA . SER A 1 177 ? -9.311 -5.355 19.662 1.00 95.50 177 SER A CA 1
ATOM 1424 C C . SER A 1 177 ? -9.003 -4.592 20.952 1.00 95.50 177 SER A C 1
ATOM 1426 O O . SER A 1 177 ? -8.527 -5.192 21.915 1.00 95.50 177 SER A O 1
ATOM 1428 N N . ALA A 1 178 ? -9.281 -3.286 20.993 1.00 95.06 178 ALA A N 1
ATOM 1429 C CA . ALA A 1 178 ? -9.034 -2.440 22.155 1.00 95.06 178 ALA A CA 1
ATOM 1430 C C . ALA A 1 178 ? -9.960 -2.788 23.329 1.00 95.06 178 ALA A C 1
ATOM 1432 O O . ALA A 1 178 ? -9.527 -2.805 24.482 1.00 95.06 178 ALA A O 1
ATOM 1433 N N . HIS A 1 179 ? -11.233 -3.086 23.056 1.00 94.56 179 HIS A N 1
ATOM 1434 C CA . HIS A 1 179 ? -12.178 -3.491 24.091 1.00 94.56 179 HIS A CA 1
ATOM 1435 C C . HIS A 1 179 ? -11.830 -4.866 24.673 1.00 94.56 179 HIS A C 1
ATOM 1437 O O . HIS A 1 179 ? -11.750 -5.007 25.891 1.00 94.56 179 HIS A O 1
ATOM 1443 N N . SER A 1 180 ? -11.577 -5.859 23.817 1.00 94.31 180 SER A N 1
ATOM 1444 C CA . SER A 1 180 ? -11.290 -7.239 24.227 1.00 94.31 180 SER A CA 1
ATOM 1445 C C . SER A 1 180 ? -9.994 -7.385 25.026 1.00 94.31 180 SER A C 1
ATOM 1447 O O . SER A 1 180 ? -9.853 -8.346 25.777 1.00 94.31 180 SER A O 1
ATOM 1449 N N . HIS A 1 181 ? -9.073 -6.427 24.892 1.00 94.88 181 HIS A N 1
ATOM 1450 C CA . HIS A 1 181 ? -7.794 -6.394 25.604 1.00 94.88 181 HIS A CA 1
ATOM 1451 C C . HIS A 1 181 ? -7.759 -5.363 26.733 1.00 94.88 181 HIS A C 1
ATOM 1453 O O . HIS A 1 181 ? -6.680 -4.967 27.169 1.00 94.88 181 HIS A O 1
ATOM 1459 N N . ASP A 1 182 ? -8.923 -4.919 27.222 1.00 92.88 182 ASP A N 1
ATOM 1460 C CA . ASP A 1 182 ? -9.011 -4.028 28.381 1.00 92.88 182 ASP A CA 1
ATOM 1461 C C . ASP A 1 182 ? -8.274 -2.679 28.208 1.00 92.88 182 ASP A C 1
ATOM 1463 O O . ASP A 1 182 ? -8.017 -1.979 29.189 1.00 92.88 182 ASP A O 1
ATOM 1467 N N . TYR A 1 183 ? -7.974 -2.283 26.965 1.00 94.56 183 TYR A N 1
ATOM 1468 C CA . TYR A 1 183 ? -7.230 -1.063 26.634 1.00 94.56 183 TYR A CA 1
ATOM 1469 C C . TYR A 1 183 ? -8.076 0.201 26.846 1.00 94.56 183 TYR A C 1
ATOM 1471 O O . TYR A 1 183 ? -7.566 1.269 27.176 1.00 94.56 183 TYR A O 1
ATOM 1479 N N . LEU A 1 184 ? -9.399 0.089 26.690 1.00 93.75 184 LEU A N 1
ATOM 1480 C CA . LEU A 1 184 ? -10.347 1.201 26.818 1.00 93.75 184 LEU A CA 1
ATOM 1481 C C . LEU A 1 184 ? -10.729 1.464 28.284 1.00 93.75 184 LEU A C 1
ATOM 1483 O O . LEU A 1 184 ? -11.879 1.256 28.691 1.00 93.75 184 LEU A O 1
ATOM 1487 N N . LYS A 1 185 ? -9.752 1.909 29.080 1.00 91.94 185 LYS A N 1
ATOM 1488 C CA . LYS A 1 185 ? -9.917 2.258 30.496 1.00 91.94 185 LYS A CA 1
ATOM 1489 C C . LYS A 1 185 ? -9.271 3.601 30.800 1.00 91.94 185 LYS A C 1
ATOM 1491 O O . LYS A 1 185 ? -8.183 3.905 30.325 1.00 91.94 185 LYS A O 1
ATOM 1496 N N . ALA A 1 186 ? -9.933 4.396 31.628 1.00 88.00 186 ALA A N 1
ATOM 1497 C CA . ALA A 1 186 ? -9.426 5.670 32.103 1.00 88.00 186 ALA A CA 1
ATOM 1498 C C . ALA A 1 186 ? -9.578 5.753 33.620 1.00 88.00 186 ALA A C 1
ATOM 1500 O O . ALA A 1 186 ? -10.629 5.438 34.181 1.00 88.00 186 ALA A O 1
ATOM 1501 N N . ARG A 1 187 ? -8.525 6.225 34.283 1.00 85.81 187 ARG A N 1
ATOM 1502 C CA . ARG A 1 187 ? -8.561 6.602 35.692 1.00 85.81 187 ARG A CA 1
ATOM 1503 C C . ARG A 1 187 ? -8.688 8.116 35.772 1.00 85.81 187 ARG A C 1
ATOM 1505 O O . ARG A 1 187 ? -7.820 8.828 35.284 1.00 85.81 187 ARG A O 1
ATOM 1512 N N . ILE A 1 188 ? -9.731 8.576 36.448 1.00 80.69 188 ILE A N 1
ATOM 1513 C CA . ILE A 1 188 ? -9.953 9.981 36.770 1.00 80.69 188 ILE A CA 1
ATOM 1514 C C . ILE A 1 188 ? -9.764 10.142 38.277 1.00 80.69 188 ILE A C 1
ATOM 1516 O O . ILE A 1 188 ? -10.480 9.554 39.091 1.00 80.69 188 ILE A O 1
ATOM 1520 N N . ALA A 1 189 ? -8.765 10.926 38.649 1.00 77.31 189 ALA A N 1
ATOM 1521 C CA . ALA A 1 189 ? -8.416 11.262 40.021 1.00 77.31 189 ALA A CA 1
ATOM 1522 C C . ALA A 1 189 ? -7.954 12.726 40.111 1.00 77.31 189 ALA A C 1
ATOM 1524 O O . ALA A 1 189 ? -7.700 13.371 39.095 1.00 77.31 189 ALA A O 1
ATOM 1525 N N . GLU A 1 190 ? -7.863 13.267 41.327 1.00 70.75 190 GLU A N 1
ATOM 1526 C CA . GLU A 1 190 ? -7.527 14.685 41.544 1.00 70.75 190 GLU A CA 1
ATOM 1527 C C . GLU A 1 190 ? -6.168 15.075 40.930 1.00 70.75 190 GLU A C 1
ATOM 1529 O O . GLU A 1 190 ? -6.021 16.187 40.438 1.00 70.75 190 GLU A O 1
ATOM 1534 N N . ASP A 1 191 ? -5.216 14.140 40.866 1.00 75.50 191 ASP A N 1
ATOM 1535 C CA . ASP A 1 191 ? -3.891 14.304 40.254 1.00 75.50 191 ASP A CA 1
ATOM 1536 C C . ASP A 1 191 ? -3.888 14.258 38.715 1.00 75.50 191 ASP A C 1
ATOM 1538 O O . ASP A 1 191 ? -2.900 14.637 38.091 1.00 75.50 191 ASP A O 1
ATOM 1542 N N . THR A 1 192 ? -4.984 13.815 38.095 1.00 69.06 192 THR A N 1
ATOM 1543 C CA . THR A 1 192 ? -5.132 13.739 36.626 1.00 69.06 192 THR A CA 1
ATOM 1544 C C . THR A 1 192 ? -5.874 14.936 36.022 1.00 69.06 192 THR A C 1
ATOM 1546 O O . THR A 1 192 ? -5.965 15.045 34.802 1.00 69.06 192 THR A O 1
ATOM 1549 N N . ILE A 1 193 ? -6.406 15.834 36.858 1.00 69.38 193 ILE A N 1
ATOM 1550 C CA . ILE A 1 193 ? -7.194 17.000 36.440 1.00 69.38 193 ILE A CA 1
ATOM 1551 C C . ILE A 1 193 ? -6.285 18.236 36.416 1.00 69.38 193 ILE A C 1
ATOM 1553 O O . ILE A 1 193 ? -5.565 18.507 37.382 1.00 69.38 193 ILE A O 1
ATOM 1557 N N . SER A 1 194 ? -6.314 18.990 35.311 1.00 67.56 194 SER A N 1
ATOM 1558 C CA . SER A 1 194 ? -5.509 20.207 35.153 1.00 67.56 194 SER A CA 1
ATOM 1559 C C . SER A 1 194 ? -5.853 21.246 36.230 1.00 67.56 194 SER A C 1
ATOM 1561 O O . SER A 1 194 ? -6.996 21.329 36.666 1.00 67.56 194 SER A O 1
ATOM 1563 N N . GLU A 1 195 ? -4.894 22.077 36.650 1.00 66.31 195 GLU A N 1
ATOM 1564 C CA . GLU A 1 195 ? -5.116 23.142 37.654 1.00 66.31 195 GLU A CA 1
ATOM 1565 C C . GLU A 1 195 ? -6.263 24.107 37.283 1.00 66.31 195 GLU A C 1
ATOM 1567 O O . GLU A 1 195 ? -6.878 24.720 38.156 1.00 66.31 195 GLU A O 1
ATOM 1572 N N . GLU A 1 196 ? -6.581 24.236 35.992 1.00 63.94 196 GLU A N 1
ATOM 1573 C CA . GLU A 1 196 ? -7.675 25.073 35.493 1.00 63.94 196 GLU A CA 1
ATOM 1574 C C . GLU A 1 196 ? -9.044 24.384 35.660 1.00 63.94 196 GLU A C 1
ATOM 1576 O O . GLU A 1 196 ? -9.996 25.008 36.142 1.00 63.94 196 GLU A O 1
ATOM 1581 N N . ASP A 1 197 ? -9.102 23.073 35.397 1.00 61.12 197 ASP A N 1
ATOM 1582 C CA . ASP A 1 197 ? -10.274 22.205 35.598 1.00 61.12 197 ASP A CA 1
ATOM 1583 C C . ASP A 1 197 ? -10.474 21.812 37.075 1.00 61.12 197 ASP A C 1
ATOM 1585 O O . ASP A 1 197 ? -11.571 21.451 37.502 1.00 61.12 197 ASP A O 1
ATOM 1589 N N . GLN A 1 198 ? -9.441 21.961 37.911 1.00 57.66 198 GLN A N 1
ATOM 1590 C CA . GLN A 1 198 ? -9.499 21.746 39.360 1.00 57.66 198 GLN A CA 1
ATOM 1591 C C . GLN A 1 198 ? -10.469 22.697 40.083 1.00 57.66 198 GLN A C 1
ATOM 1593 O O . GLN A 1 198 ? -10.748 22.490 41.265 1.00 57.66 198 GLN A O 1
ATOM 1598 N N . LYS A 1 199 ? -11.029 23.728 39.432 1.00 53.16 199 LYS A N 1
ATOM 1599 C CA . LYS A 1 199 ? -12.160 24.486 40.004 1.00 53.16 199 LYS A CA 1
ATOM 1600 C C . LYS A 1 199 ? -13.415 23.617 40.150 1.00 53.16 199 LYS A C 1
ATOM 1602 O O . LYS A 1 199 ? -14.156 23.802 41.116 1.00 53.16 199 LYS A O 1
ATOM 1607 N N . GLU A 1 200 ? -13.595 22.624 39.281 1.00 54.91 200 GLU A N 1
ATOM 1608 C CA . GLU A 1 200 ? -14.605 21.566 39.385 1.00 54.91 200 GLU A CA 1
ATOM 1609 C C . GLU A 1 200 ? -14.039 20.326 40.092 1.00 54.91 200 GLU A C 1
ATOM 1611 O O . GLU A 1 200 ? -14.153 19.201 39.611 1.00 54.91 200 GLU A O 1
ATOM 1616 N N . LYS A 1 201 ? -13.395 20.509 41.255 1.00 55.91 201 LYS A N 1
ATOM 1617 C CA . LYS A 1 201 ? -12.907 19.382 42.065 1.00 55.91 201 LYS A CA 1
ATOM 1618 C C . LYS A 1 201 ? -13.986 18.299 42.163 1.00 55.91 201 LYS A C 1
ATOM 1620 O O . LYS A 1 201 ? -15.082 18.586 42.656 1.00 55.91 201 LYS A O 1
ATOM 1625 N N . LEU A 1 202 ? -13.637 17.055 41.815 1.00 56.50 202 LEU A N 1
ATOM 1626 C CA . LEU A 1 202 ? -14.360 15.840 42.211 1.00 56.50 202 LEU A CA 1
ATOM 1627 C C . LEU A 1 202 ? -14.334 15.726 43.743 1.00 56.50 202 LEU A C 1
ATOM 1629 O O . LEU A 1 202 ? -13.626 14.916 44.336 1.00 56.50 202 LEU A O 1
ATOM 1633 N N . ARG A 1 203 ? -15.065 16.606 44.428 1.00 56.75 203 ARG A N 1
ATOM 1634 C CA . ARG A 1 203 ? -15.209 16.552 45.873 1.00 56.75 203 ARG A CA 1
ATOM 1635 C C . ARG A 1 203 ? -16.179 15.438 46.204 1.00 56.75 203 ARG A C 1
ATOM 1637 O O . ARG A 1 203 ? -17.260 15.351 45.619 1.00 56.75 203 ARG A O 1
ATOM 1644 N N . LEU A 1 204 ? -15.845 14.701 47.261 1.00 54.66 204 LEU A N 1
ATOM 1645 C CA . LEU A 1 204 ? -16.773 13.825 47.973 1.00 54.66 204 LEU A CA 1
ATOM 1646 C C . LEU A 1 204 ? -18.137 14.487 48.192 1.00 54.66 204 LEU A C 1
ATOM 1648 O O . LEU A 1 204 ? -19.131 13.791 48.131 1.00 54.66 204 LEU A O 1
ATOM 1652 N N . SER A 1 205 ? -18.205 15.812 48.379 1.00 56.56 205 SER A N 1
ATOM 1653 C CA . SER A 1 205 ? -19.465 16.543 48.553 1.00 56.56 205 SER A CA 1
ATOM 1654 C C . SER A 1 205 ? -20.409 16.479 47.340 1.00 56.56 205 SER A C 1
ATOM 1656 O O . SER A 1 205 ? -21.619 16.392 47.526 1.00 56.56 205 SER A O 1
ATOM 1658 N N . TYR A 1 206 ? -19.890 16.492 46.107 1.00 62.06 206 TYR A N 1
ATOM 1659 C CA . TYR A 1 206 ? -20.712 16.352 44.893 1.00 62.06 206 TYR A CA 1
ATOM 1660 C C . TYR A 1 206 ? -21.073 14.894 44.621 1.00 62.06 206 TYR A C 1
ATOM 1662 O O . TYR A 1 206 ? -22.189 14.587 44.224 1.00 62.06 206 TYR A O 1
ATOM 1670 N N . VAL A 1 207 ? -20.149 13.973 44.886 1.00 62.72 207 VAL A N 1
ATOM 1671 C CA . VAL A 1 207 ? -20.430 12.539 44.746 1.00 62.72 207 VAL A CA 1
ATOM 1672 C C . VAL A 1 207 ? -21.394 12.070 45.842 1.00 62.72 207 VAL A C 1
ATOM 1674 O O . VAL A 1 207 ? -22.252 11.239 45.581 1.00 62.72 207 VAL A O 1
ATOM 1677 N N . SER A 1 208 ? -21.345 12.661 47.039 1.00 57.81 208 SER A N 1
ATOM 1678 C CA . SER A 1 208 ? -22.226 12.337 48.167 1.00 57.81 208 SER A CA 1
ATOM 1679 C C . SER A 1 208 ? -23.685 12.715 47.954 1.00 57.81 208 SER A C 1
ATOM 1681 O O . SER A 1 208 ? -24.555 12.093 48.553 1.00 57.81 208 SER A O 1
ATOM 1683 N N . SER A 1 209 ? -23.972 13.724 47.124 1.00 66.62 209 SER A N 1
ATOM 1684 C CA . SER A 1 209 ? -25.357 14.053 46.774 1.00 66.62 209 SER A CA 1
ATOM 1685 C C . SER A 1 209 ? -25.944 13.066 45.763 1.00 66.62 209 SER A C 1
ATOM 1687 O O . SER A 1 209 ? -27.161 12.924 45.702 1.00 66.62 209 SER A O 1
ATOM 1689 N N . LEU A 1 210 ? -25.092 12.378 44.996 1.00 67.06 210 LEU A N 1
ATOM 1690 C CA . LEU A 1 210 ? -25.487 11.376 44.005 1.00 67.06 210 LEU A CA 1
ATOM 1691 C C . LEU A 1 210 ? -25.463 9.947 44.573 1.00 67.06 210 LEU A C 1
ATOM 1693 O O . LEU A 1 210 ? -26.290 9.126 44.192 1.00 67.06 210 LEU A O 1
ATOM 1697 N N . ILE A 1 211 ? -24.530 9.657 45.484 1.00 69.12 211 ILE A N 1
ATOM 1698 C CA . ILE A 1 211 ? -24.309 8.351 46.118 1.00 69.12 211 ILE A CA 1
ATOM 1699 C C . ILE A 1 211 ? -24.073 8.582 47.626 1.00 69.12 211 ILE A C 1
ATOM 1701 O O . ILE A 1 211 ? -22.927 8.730 48.073 1.00 69.12 211 ILE A O 1
ATOM 1705 N N . PRO A 1 212 ? -25.147 8.665 48.432 1.00 67.19 212 PRO A N 1
ATOM 1706 C CA . PRO A 1 212 ? -25.076 9.016 49.853 1.00 67.19 212 PRO A CA 1
ATOM 1707 C C . PRO A 1 212 ? -24.199 8.077 50.692 1.00 67.19 212 PRO A C 1
ATOM 1709 O O . PRO A 1 212 ? -23.563 8.522 51.650 1.00 67.19 212 PRO A O 1
ATOM 1712 N N . GLU A 1 213 ? -24.112 6.800 50.316 1.00 67.19 213 GLU A N 1
ATOM 1713 C CA . GLU A 1 213 ? -23.345 5.750 50.999 1.00 67.19 213 GLU A CA 1
ATOM 1714 C C . GLU A 1 213 ? -21.826 5.976 50.941 1.00 67.19 213 GLU A C 1
ATOM 1716 O O . GLU A 1 213 ? -21.094 5.490 51.807 1.00 67.19 213 GLU A O 1
ATOM 1721 N N . LEU A 1 214 ? -21.340 6.746 49.958 1.00 62.84 214 LEU A N 1
ATOM 1722 C CA . LEU A 1 214 ? -19.932 7.149 49.885 1.00 62.84 214 LEU A CA 1
ATOM 1723 C C . LEU A 1 214 ? -19.599 8.232 50.922 1.00 62.84 214 LEU A C 1
ATOM 1725 O O . LEU A 1 214 ? -18.470 8.315 51.388 1.00 62.84 214 LEU A O 1
ATOM 1729 N N . SER A 1 215 ? -20.578 9.029 51.354 1.00 59.75 215 SER A N 1
ATOM 1730 C CA . SER A 1 215 ? -20.365 10.131 52.303 1.00 59.75 215 SER A CA 1
ATOM 1731 C C . SER A 1 215 ? -20.172 9.675 53.748 1.00 59.75 215 SER A C 1
ATOM 1733 O O . SER A 1 215 ? -19.460 10.319 54.516 1.00 59.75 215 SER A O 1
ATOM 1735 N N . SER A 1 216 ? -20.783 8.550 54.125 1.00 56.78 216 SER A N 1
ATOM 1736 C CA . SER A 1 216 ? -20.845 8.121 55.524 1.00 56.78 216 SER A CA 1
ATOM 1737 C C . SER A 1 216 ? -19.582 7.400 55.998 1.00 56.78 216 SER A C 1
ATOM 1739 O O . SER A 1 216 ? -19.396 7.244 57.200 1.00 56.78 216 SER A O 1
ATOM 1741 N N . ASN A 1 217 ? -18.725 6.943 55.076 1.00 54.72 217 ASN A N 1
ATOM 1742 C CA . ASN A 1 217 ? -17.655 5.979 55.363 1.00 54.72 217 ASN A CA 1
ATOM 1743 C C . ASN A 1 217 ? -16.268 6.346 54.807 1.00 54.72 217 ASN A C 1
ATOM 1745 O O . ASN A 1 217 ? -15.355 5.508 54.870 1.00 54.72 217 ASN A O 1
ATOM 1749 N N . SER A 1 218 ? -16.077 7.565 54.291 1.00 53.19 218 SER A N 1
ATOM 1750 C CA . SER A 1 218 ? -14.784 7.982 53.748 1.00 53.19 218 SER A CA 1
ATOM 1751 C C . SER A 1 218 ? -14.408 9.433 54.010 1.00 53.19 218 SER A C 1
ATOM 1753 O O . SER A 1 218 ? -15.147 10.347 53.662 1.00 53.19 218 SER A O 1
ATOM 1755 N N . ALA A 1 219 ? -13.208 9.624 54.558 1.00 55.28 219 ALA A N 1
ATOM 1756 C CA . ALA A 1 219 ? -12.584 10.925 54.795 1.00 55.28 219 ALA A CA 1
ATOM 1757 C C . ALA A 1 219 ? -11.502 11.286 53.748 1.00 55.28 219 ALA A C 1
ATOM 1759 O O . ALA A 1 219 ? -10.713 12.194 53.993 1.00 55.28 219 ALA A O 1
ATOM 1760 N N . GLY A 1 220 ? -11.420 10.571 52.617 1.00 62.53 220 GLY A N 1
ATOM 1761 C CA . GLY A 1 220 ? -10.333 10.716 51.633 1.00 62.53 220 GLY A CA 1
ATOM 1762 C C . GLY A 1 220 ? -10.789 11.034 50.205 1.00 62.53 220 GLY A C 1
ATOM 1763 O O . GLY A 1 220 ? -11.963 11.286 49.958 1.00 62.53 220 GLY A O 1
ATOM 1764 N N . SER A 1 221 ? -9.850 11.076 49.259 1.00 67.69 221 SER A N 1
ATOM 1765 C CA . SER A 1 221 ? -10.114 11.430 47.857 1.00 67.69 221 SER A CA 1
ATOM 1766 C C . SER A 1 221 ? -10.972 10.377 47.135 1.00 67.69 221 SER A C 1
ATOM 1768 O O . SER A 1 221 ? -10.945 9.184 47.459 1.00 67.69 221 SER A O 1
ATOM 1770 N N . VAL A 1 222 ? -11.759 10.831 46.150 1.00 72.12 222 VAL A N 1
ATOM 1771 C CA . VAL A 1 222 ? -12.530 9.956 45.250 1.00 72.12 222 VAL A CA 1
ATOM 1772 C C . VAL A 1 222 ? -11.724 9.721 43.985 1.00 72.12 222 VAL A C 1
ATOM 1774 O O . VAL A 1 222 ? -11.170 10.654 43.406 1.00 72.12 222 VAL A O 1
ATOM 1777 N N . GLN A 1 223 ? -11.709 8.474 43.542 1.00 77.25 223 GLN A N 1
ATOM 1778 C CA . GLN A 1 223 ? -11.219 8.081 42.234 1.00 77.25 223 GLN A CA 1
ATOM 1779 C C . GLN A 1 223 ? -12.376 7.464 41.452 1.00 77.25 223 GLN A C 1
ATOM 1781 O O . GLN A 1 223 ? -13.140 6.663 41.993 1.00 77.25 223 GLN A O 1
ATOM 1786 N N . VAL A 1 224 ? -12.478 7.809 40.174 1.00 81.06 224 VAL A N 1
ATOM 1787 C CA . VAL A 1 224 ? -13.396 7.165 39.235 1.00 81.06 224 VAL A CA 1
ATOM 1788 C C . VAL A 1 224 ? -12.566 6.379 38.236 1.00 81.06 224 VAL A C 1
ATOM 1790 O O . VAL A 1 224 ? -11.665 6.922 37.602 1.00 81.06 224 VAL A O 1
ATOM 1793 N N . GLU A 1 225 ? -12.851 5.094 38.101 1.00 86.94 225 GLU A N 1
ATOM 1794 C CA . GLU A 1 225 ? -12.331 4.287 37.004 1.00 86.94 225 GLU A CA 1
ATOM 1795 C C . GLU A 1 225 ? -13.457 4.078 36.002 1.00 86.94 225 GLU A C 1
ATOM 1797 O O . GLU A 1 225 ? -14.532 3.601 36.359 1.00 86.94 225 GLU A O 1
ATOM 1802 N N . VAL A 1 226 ? -13.236 4.472 34.755 1.00 88.62 226 VAL A N 1
ATOM 1803 C CA . VAL A 1 226 ? -14.193 4.275 33.671 1.00 88.62 226 VAL A CA 1
ATOM 1804 C C . VAL A 1 226 ? -13.612 3.229 32.742 1.00 88.62 226 VAL A C 1
ATOM 1806 O O . VAL A 1 226 ? -12.496 3.380 32.254 1.00 88.62 226 VAL A O 1
ATOM 1809 N N . SER A 1 227 ? -14.372 2.171 32.494 1.00 92.50 227 SER A N 1
ATOM 1810 C CA . SER A 1 227 ? -14.007 1.117 31.548 1.00 92.50 227 SER A CA 1
ATOM 1811 C C . SER A 1 227 ? -15.101 0.951 30.504 1.00 92.50 227 SER A C 1
ATOM 1813 O O . SER A 1 227 ? -16.275 1.212 30.782 1.00 92.50 227 SER A O 1
ATOM 1815 N N . SER A 1 228 ? -14.731 0.539 29.293 1.00 94.50 228 SER A N 1
ATOM 1816 C CA . SER A 1 228 ? -15.723 0.211 28.269 1.00 94.50 228 SER A CA 1
ATOM 1817 C C . SER A 1 228 ? -16.478 -1.065 28.650 1.00 94.50 228 SER A C 1
ATOM 1819 O O . SER A 1 228 ? -15.876 -2.110 28.870 1.00 94.50 228 SER A O 1
ATOM 1821 N N . SER A 1 229 ? -17.804 -0.981 28.709 1.00 93.88 229 SER A N 1
ATOM 1822 C CA . SER A 1 229 ? -18.720 -2.076 29.064 1.00 93.88 229 SER A CA 1
ATOM 1823 C C . SER A 1 229 ? -19.084 -2.984 27.886 1.00 93.88 229 SER A C 1
ATOM 1825 O O . SER A 1 229 ? -19.493 -4.124 28.091 1.00 93.88 229 SER A O 1
ATOM 1827 N N . LYS A 1 230 ? -18.930 -2.485 26.656 1.00 94.56 230 LYS A N 1
ATOM 1828 C CA . LYS A 1 230 ? -19.021 -3.247 25.405 1.00 94.56 230 LYS A CA 1
ATOM 1829 C C . LYS A 1 230 ? -18.106 -2.629 24.342 1.00 94.56 230 LYS A C 1
ATOM 1831 O O . LYS A 1 230 ? -17.560 -1.544 24.565 1.00 94.56 230 LYS A O 1
ATOM 1836 N N . VAL A 1 231 ? -17.959 -3.296 23.196 1.00 95.38 231 VAL A N 1
ATOM 1837 C CA . VAL A 1 231 ? -17.239 -2.758 22.029 1.00 95.38 231 VAL A CA 1
ATOM 1838 C C . VAL A 1 231 ? -17.864 -1.412 21.616 1.00 95.38 231 VAL A C 1
ATOM 1840 O O . VAL A 1 231 ? -19.092 -1.343 21.501 1.00 95.38 231 VAL A O 1
ATOM 1843 N N . PRO A 1 232 ? -17.066 -0.342 21.433 1.00 95.31 232 PRO A N 1
ATOM 1844 C CA . PRO A 1 232 ? -17.555 0.926 20.901 1.00 95.31 232 PRO A CA 1
ATOM 1845 C C . PRO A 1 232 ? -18.195 0.779 19.523 1.00 95.31 232 PRO A C 1
ATOM 1847 O O . PRO A 1 232 ? -17.647 0.106 18.652 1.00 95.31 232 PRO A O 1
ATOM 1850 N N . ASP A 1 233 ? -19.319 1.460 19.307 1.00 94.50 233 ASP A N 1
ATOM 1851 C CA . ASP A 1 233 ? -19.937 1.523 17.984 1.00 94.50 233 ASP A CA 1
ATOM 1852 C C . ASP A 1 233 ? -19.256 2.658 17.198 1.00 94.50 233 ASP A C 1
ATOM 1854 O O . ASP A 1 233 ? -19.265 3.810 17.643 1.00 94.50 233 ASP A O 1
ATOM 1858 N N . VAL A 1 234 ? -18.637 2.341 16.060 1.00 94.06 234 VAL A N 1
ATOM 1859 C CA . VAL A 1 234 ? -17.974 3.316 15.178 1.00 94.06 234 VAL A CA 1
ATOM 1860 C C . VAL A 1 234 ? -18.732 3.387 13.866 1.00 94.06 234 VAL A C 1
ATOM 1862 O O . VAL A 1 234 ? -19.092 2.337 13.356 1.00 94.06 234 VAL A O 1
ATOM 1865 N N . GLU A 1 235 ? -18.944 4.600 13.358 1.00 92.69 235 GLU A N 1
ATOM 1866 C CA . GLU A 1 235 ? -19.616 4.899 12.091 1.00 92.69 235 GLU A CA 1
ATOM 1867 C C . GLU A 1 235 ? -18.801 5.937 11.301 1.00 92.69 235 GLU A C 1
ATOM 1869 O O . GLU A 1 235 ? -18.384 6.956 11.866 1.00 92.69 235 GLU A O 1
ATOM 1874 N N . ILE A 1 236 ? -18.555 5.685 10.013 1.00 88.88 236 ILE A N 1
ATOM 1875 C CA . ILE A 1 236 ? -17.887 6.618 9.096 1.00 88.88 236 ILE A CA 1
ATOM 1876 C C . ILE A 1 236 ? -18.901 7.086 8.053 1.00 88.88 236 ILE A C 1
ATOM 1878 O O . ILE A 1 236 ? -19.495 6.288 7.336 1.00 88.88 236 ILE A O 1
ATOM 1882 N N . SER A 1 237 ? -19.079 8.400 7.949 1.00 87.12 237 SER A N 1
ATOM 1883 C CA . SER A 1 237 ? -20.015 9.026 7.013 1.00 87.12 237 SER A CA 1
ATOM 1884 C C . SER A 1 237 ? -19.419 10.291 6.393 1.00 87.12 237 SER A C 1
ATOM 1886 O O . SER A 1 237 ? -18.348 10.749 6.796 1.00 87.12 237 SER A O 1
ATOM 1888 N N . GLU A 1 238 ? -20.139 10.904 5.452 1.00 84.56 238 GLU A N 1
ATOM 1889 C CA . GLU A 1 238 ? -19.768 12.207 4.881 1.00 84.56 238 GLU A CA 1
ATOM 1890 C C . GLU A 1 238 ? -19.692 13.325 5.939 1.00 84.56 238 GLU A C 1
ATOM 1892 O O . GLU A 1 238 ? -18.948 14.289 5.767 1.00 84.56 238 GLU A O 1
ATOM 1897 N N . GLU A 1 239 ? -20.416 13.194 7.056 1.00 88.31 239 GLU A N 1
ATOM 1898 C CA . GLU A 1 239 ? -20.383 14.156 8.168 1.00 88.31 239 GLU A CA 1
ATOM 1899 C C . GLU A 1 239 ? -19.146 13.984 9.070 1.00 88.31 239 GLU A C 1
ATOM 1901 O O . GLU A 1 239 ? -18.855 14.840 9.909 1.00 88.31 239 GLU A O 1
ATOM 1906 N N . GLY A 1 240 ? -18.400 12.890 8.892 1.00 89.38 240 GLY A N 1
ATOM 1907 C CA . GLY A 1 240 ? -17.201 12.553 9.648 1.00 89.38 240 GLY A CA 1
ATOM 1908 C C . GLY A 1 240 ? -17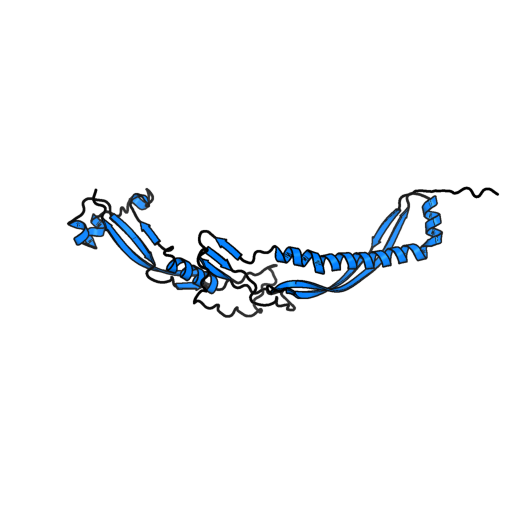.297 11.203 10.356 1.00 89.38 240 GLY A C 1
ATOM 1909 O O . GLY A 1 240 ? -18.075 10.322 9.986 1.00 89.38 240 GLY A O 1
ATOM 1910 N N . VAL A 1 241 ? -16.465 11.040 11.388 1.00 91.25 241 VAL A N 1
ATOM 1911 C CA . VAL A 1 241 ? -16.371 9.810 12.184 1.00 91.25 241 VAL A CA 1
ATOM 1912 C C . VAL A 1 241 ? -17.153 9.978 13.482 1.00 91.25 241 VAL A C 1
ATOM 1914 O O . VAL A 1 241 ? -16.858 10.866 14.285 1.00 91.25 241 VAL A O 1
ATOM 1917 N N . ARG A 1 242 ? -18.117 9.090 13.722 1.00 94.31 242 ARG A N 1
ATOM 1918 C CA . ARG A 1 242 ? -18.874 9.011 14.971 1.00 94.31 242 ARG A CA 1
ATOM 1919 C C . ARG A 1 242 ? -18.411 7.801 15.774 1.00 94.31 242 ARG A C 1
ATOM 1921 O O . ARG A 1 242 ? -18.393 6.683 15.276 1.00 94.31 242 ARG A O 1
ATOM 1928 N N . VAL A 1 243 ? -18.095 8.022 17.049 1.00 94.00 243 VAL A N 1
ATOM 1929 C CA . VAL A 1 243 ? -17.725 6.963 17.999 1.00 94.00 243 VAL A CA 1
ATOM 1930 C C . VAL A 1 243 ? -18.670 7.017 19.1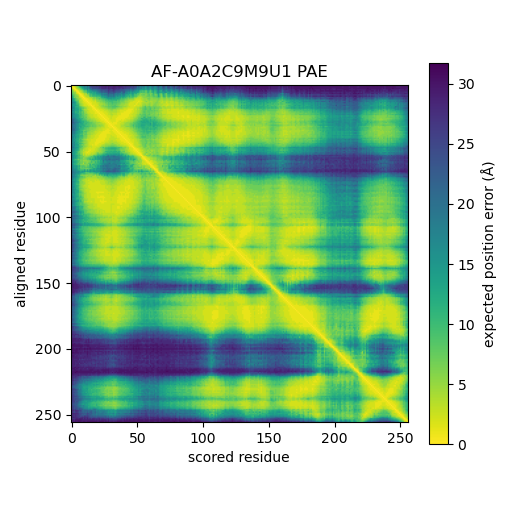94 1.00 94.00 243 VAL A C 1
ATOM 1932 O O . VAL A 1 243 ? -18.796 8.053 19.845 1.00 94.00 243 VAL A O 1
ATOM 1935 N N . GLN A 1 244 ? -19.338 5.906 19.495 1.00 94.56 244 GLN A N 1
ATOM 1936 C CA . GLN A 1 244 ? -20.196 5.759 20.669 1.00 94.56 244 GLN A CA 1
ATOM 1937 C C . GLN A 1 244 ? -19.510 4.865 21.696 1.00 94.56 244 GLN A C 1
ATOM 1939 O O . GLN A 1 244 ? -19.360 3.657 21.505 1.00 94.56 244 GLN A O 1
ATOM 1944 N N . LEU A 1 245 ? -19.096 5.482 22.800 1.00 91.75 245 LEU A N 1
ATOM 1945 C CA . LEU A 1 245 ? -18.467 4.809 23.929 1.00 91.75 245 LEU A CA 1
ATOM 1946 C C . LEU A 1 245 ? -19.522 4.429 24.966 1.00 91.75 245 LEU A C 1
ATOM 1948 O O . LEU A 1 245 ? -20.392 5.229 25.309 1.00 91.75 245 LEU A O 1
ATOM 1952 N N . HIS A 1 246 ? -19.402 3.223 25.514 1.00 91.56 246 HIS A N 1
ATOM 1953 C CA . HIS A 1 246 ? -20.332 2.693 26.509 1.00 91.56 246 HIS A CA 1
ATOM 1954 C C . HIS A 1 246 ? -19.577 2.462 27.808 1.00 91.56 246 HIS A C 1
ATOM 1956 O O . HIS A 1 246 ? -19.057 1.375 28.036 1.00 91.56 246 HIS A O 1
ATOM 1962 N N . GLY A 1 247 ? -19.457 3.493 28.639 1.00 87.88 247 GLY A N 1
ATOM 1963 C CA . GLY A 1 247 ? -18.676 3.427 29.874 1.00 87.88 247 GLY A CA 1
ATOM 1964 C C . GLY A 1 247 ? -19.447 2.832 31.055 1.00 87.88 247 GLY A C 1
ATOM 1965 O O . GLY A 1 247 ? -20.615 3.151 31.262 1.00 87.88 247 GLY A O 1
ATOM 1966 N N . CYS A 1 248 ? -18.770 2.027 31.873 1.00 85.62 248 CYS A N 1
ATOM 1967 C CA . CYS A 1 248 ? -19.208 1.684 33.223 1.00 85.62 248 CYS A CA 1
ATOM 1968 C C . CYS A 1 248 ? -18.279 2.378 34.234 1.00 85.62 248 CYS A C 1
ATOM 1970 O O . CYS A 1 248 ? -17.106 2.001 34.328 1.00 85.62 248 CYS A O 1
ATOM 1972 N N . PRO A 1 249 ? -18.756 3.406 34.962 1.00 82.06 249 PRO A N 1
ATOM 1973 C CA . PRO A 1 249 ? -17.964 4.065 35.990 1.00 82.06 249 PRO A CA 1
ATOM 1974 C C . PRO A 1 249 ? -17.984 3.263 37.298 1.00 82.06 249 PRO A C 1
ATOM 1976 O O . PRO A 1 249 ? -19.044 2.942 37.835 1.00 82.06 249 PRO A O 1
ATOM 1979 N N . CYS A 1 250 ? -16.804 2.997 37.847 1.00 78.38 250 CYS A N 1
ATOM 1980 C CA . CYS A 1 250 ? -16.598 2.446 39.181 1.00 78.38 250 CYS A CA 1
ATOM 1981 C C . CYS A 1 250 ? -16.043 3.542 40.098 1.00 78.38 250 CYS A C 1
ATOM 1983 O O . CYS A 1 250 ? -14.990 4.121 39.824 1.00 78.38 250 CYS A O 1
ATOM 1985 N N . PHE A 1 251 ? -16.748 3.827 41.194 1.00 74.50 251 PHE A N 1
ATOM 1986 C CA . PHE A 1 251 ? -16.333 4.824 42.181 1.00 74.50 251 PHE A CA 1
ATOM 1987 C C . PHE A 1 251 ? -15.571 4.154 43.320 1.00 74.50 251 PHE A C 1
ATOM 1989 O O . PHE A 1 251 ? -16.094 3.268 43.997 1.00 74.50 251 PHE A O 1
ATOM 1996 N N . TYR A 1 252 ? -14.353 4.624 43.564 1.00 71.50 252 TYR A N 1
ATOM 1997 C CA . TYR A 1 252 ? -13.509 4.177 44.660 1.00 71.50 252 TYR A CA 1
ATOM 1998 C C . TYR A 1 252 ? -13.279 5.318 45.640 1.00 71.50 252 TYR A C 1
ATOM 2000 O O . TYR A 1 252 ? -13.025 6.461 45.255 1.00 71.50 252 TYR A O 1
ATOM 2008 N N . SER A 1 253 ? -13.326 4.986 46.926 1.00 68.38 253 SER A N 1
ATOM 2009 C CA . SER A 1 253 ? -12.874 5.877 47.981 1.00 68.38 253 SER A CA 1
ATOM 2010 C C . SER A 1 253 ? -11.511 5.426 48.488 1.00 68.38 253 SER A C 1
ATOM 2012 O O . SER A 1 253 ? -11.352 4.278 48.912 1.00 68.38 253 SER A O 1
ATOM 2014 N N . GLN A 1 254 ? -10.535 6.331 48.473 1.00 62.62 254 GLN A N 1
ATOM 2015 C CA . GLN A 1 254 ? -9.252 6.088 49.118 1.00 62.62 254 GLN A CA 1
ATOM 2016 C C . GLN A 1 254 ? -9.373 6.431 50.606 1.00 62.62 254 GLN A C 1
ATOM 2018 O O . GLN A 1 254 ? -9.668 7.568 50.971 1.00 62.62 254 GLN A O 1
ATOM 2023 N N . ARG A 1 255 ? -9.168 5.443 51.484 1.00 56.25 255 ARG A N 1
ATOM 2024 C CA . ARG A 1 255 ? -8.964 5.699 52.916 1.00 56.25 255 ARG A CA 1
ATOM 202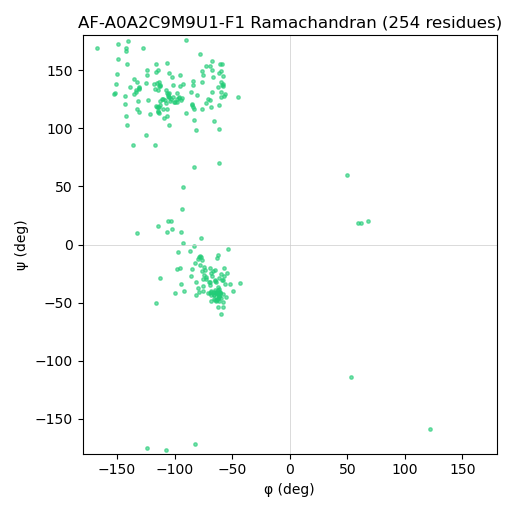5 C C . ARG A 1 255 ? -7.483 6.005 53.131 1.00 56.25 255 ARG A C 1
ATOM 2027 O O . ARG A 1 255 ? -6.650 5.175 52.776 1.00 56.25 255 ARG A O 1
ATOM 2034 N N . LEU A 1 256 ? -7.198 7.195 53.660 1.00 48.41 256 LEU A N 1
ATOM 2035 C CA . LEU A 1 256 ? -5.881 7.573 54.180 1.00 48.41 256 LEU A CA 1
ATOM 2036 C C . LEU A 1 256 ? -5.551 6.777 55.447 1.00 48.41 256 LEU A C 1
ATOM 2038 O O . LEU A 1 256 ? -6.495 6.531 56.237 1.00 48.41 256 LEU A O 1
#

Organism: Biomphalaria glabrata (NCBI:txid6526)

pLDDT: mean 82.8, std 13.91, range [40.78, 98.06]

Sequence (256 aa):
MSITKMEHSGNVDISLQDVDVDLKVAVEADSDRRAKPKTLECKASIKDSEFNFSSIVVHWMYSTMSKVLPNKVREWTEERLCRVITDYIDNKMPETIKEVKLSAEMDEFKVDYSPVSKVSVSQQSLEARHRGEVSWKSDSTPSSQKPDDLPREDQDDEDKMFNLWLDEFVAKTFAESAHSHDYLKARIAEDTISEEDQKEKLRLSYVSSLIPELSSNSAGSVQVEVSSSKVPDVEISEEGVRVQLHGCPCFYSQRL

Solvent-accessible surface area (backbone atoms only — not comparable to full-atom values): 15432 Å² total; per-residue (Å²): 136,84,83,78,86,82,85,86,86,81,58,74,50,76,48,76,40,72,74,46,75,51,73,41,72,46,73,44,55,48,97,72,27,44,65,30,48,34,66,75,45,68,48,47,46,65,79,44,73,48,79,48,59,81,37,73,75,57,43,57,58,44,66,76,40,61,77,55,53,60,54,50,53,44,56,53,47,29,54,48,50,35,52,53,51,41,48,40,38,53,54,49,48,36,53,58,54,63,69,57,70,45,55,50,77,55,94,69,32,29,35,35,46,44,42,75,42,58,55,45,78,60,98,87,51,75,47,77,49,53,61,47,45,29,27,36,67,95,45,77,68,79,67,91,70,68,74,74,84,77,80,73,81,90,72,70,62,84,92,52,97,76,87,85,88,82,60,55,37,35,58,40,20,38,30,42,40,34,43,78,66,66,61,50,55,49,77,48,38,77,91,72,48,52,84,80,57,48,78,69,56,79,42,58,74,64,50,24,76,77,40,57,76,61,53,80,78,51,95,43,60,48,35,39,39,36,33,56,72,51,62,45,52,62,48,71,53,98,95,43,79,48,75,47,79,44,70,46,77,45,82,44,76,44,76,124

Secondary structure (DSSP, 8-state):
---PPP-----EEEEEEEEEEEEEEEEEE-TT--EEEEEEEEEEEEEEEEEEES-HHHHHHHHHHTTTHHHHHHHHHHHHHHHHHHHIIIIIHHHHHHHS-SEEEETTEEEE--BSSPPEE-SS-EE--B--EEEETTB-PPPS--PPPPPPGGG--TT-S------HHHHHHHHHHHHHTT--EEEE-GGGS-TTGGGG---HHHHHHH-HHHHSS--S-EEEEEEESSPPEEEEETTEEEEE--EEEEEEEPP-

Mean predicted aligned error: 11.53 Å

InterPro domains:
  IPR001124 Lipid-binding serum glycoprotein, C-terminal [PF02886] (126-246)
  IPR017942 Lipid-binding serum glycoprotein, N-terminal [SM00328] (1-139)
  IPR017943 Bactericidal permeability-increasing protein, alpha/beta domain superfamily [SSF55394] (7-122)
  IPR017943 Bactericidal permeability-increasing protein, alpha/beta domain superfamily [SSF55394] (124-253)
  IPR032942 BPI/LBP/Plunc family [PTHR10504] (7-245)

Foldseek 3Di:
DDPDDDDDDWDKDKDFPDKDKDWDWDFDADPLLFTQIATPDIFIATPDMDIDTPDPVVVVVCVVCVPPVRVVVGVVVRVVVRVVVRCCRRPVVVVVRVVPDQWDDDDQKIFGQRFPHHWDDDPQDTDTHGDLAMAGPVDPDGDPDDWDDDDDPPPPPSVDPDDDDDTLNNVQNVLQRCQVVQVQKDKDWCVVADPVRCVVPPDPVVVCVVPVVSVPPAPATKMKMKTAPDRWDWDQDPVGIDTHGHIDIDIDGDHD

Nearest PDB structures (foldseek):
  1ewf-assembly1_A  TM=7.992E-01  e=2.079E-11  Homo sapiens
  1bp1-assembly1_A  TM=8.012E-01  e=6.403E-11  Homo sapiens
  4m4d-assembly1_A  TM=5.830E-01  e=3.481E-08  Mus musculus
  4m4d-assembly2_B  TM=6.230E-01  e=9.607E-07  Mus musculus
  4kgo-assembly1_B  TM=5.677E-01  e=3.003E-01  Homo sapiens